Protein AF-A0A1G5JJ39-F1 (afdb_monomer_lite)

Foldseek 3Di:
DVVVVVVVVVVVVVVVVVVVVVVVVVVVVVLVVLLQLLLVCLVVVHLVVSCVVVVHDSVSSVVSVVVCDNVSSVVSNVVVVVVVVVVVPPDPPPPDPDDPPDPDDPPPDDDDDDDDDDDDDDDDDPDDDPPDPPVVLVVLLVVLLVCLQVVNDLVVVCVVVVHDSVVSVVSNVVCVVVVSSPHPPPPPPVPDPPPPDDDDDDDDDDDDDDDDDDDDDDDDDDDPPPDDDDDDDDDDDDPPDDPVVVVVVVVVPPDDPPDDDDDD

Radius of gyration: 36.26 Å; chains: 1; bounding box: 113×76×74 Å

Sequence (264 aa):
MWERHAVLARAYFGNDEDVRRAQGDLDERNADRMRTLAAFAVTLGSDGTVAELLGLHEREVRLARRTVGKDDARAIAKALLDHHAADAHKPPVEDVDGCPSYPEPEERHVSHEPPAAPPVPPHAPVTDEPVHVTASSTAVDAVLVGAWSTGTDLAVLASELGLDLPRLVARTRYLEAQGRLTHASPSLDRSGRHRRVDGTEAPAMPQPRQWYYPSQPRPPHQEAVWDQQSSSSTFGSAPMHDWDGILDQWQVSTAPTASWQGFA

Structure (mmCIF, N/CA/C/O backbone):
data_AF-A0A1G5JJ39-F1
#
_entry.id   AF-A0A1G5JJ39-F1
#
loop_
_atom_site.group_PDB
_atom_site.id
_atom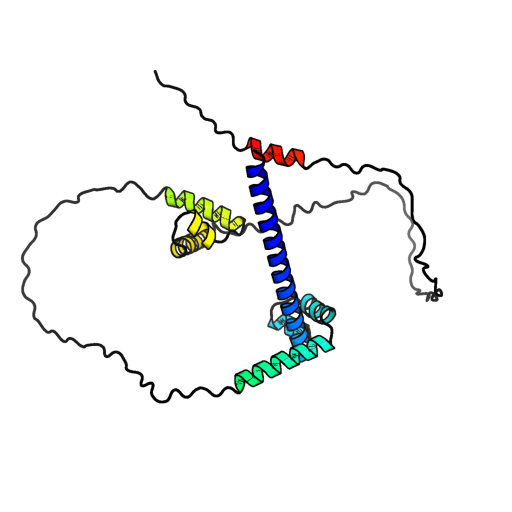_site.type_symbol
_atom_site.label_atom_id
_atom_site.label_alt_id
_atom_site.label_comp_id
_atom_site.label_asym_id
_atom_site.label_entity_id
_atom_site.label_seq_id
_atom_site.pdbx_PDB_ins_code
_atom_site.Cartn_x
_atom_site.Cartn_y
_atom_site.Cartn_z
_atom_site.occupancy
_atom_site.B_iso_or_equiv
_atom_site.auth_seq_id
_atom_site.auth_comp_id
_atom_site.auth_asym_id
_atom_site.auth_atom_id
_atom_site.pdbx_PDB_model_num
ATOM 1 N N . MET A 1 1 ? 18.063 -1.859 -41.408 1.00 74.00 1 MET A N 1
ATOM 2 C CA . MET A 1 1 ? 17.324 -0.775 -40.711 1.00 74.00 1 MET A CA 1
ATOM 3 C C . MET A 1 1 ? 16.126 -1.328 -39.937 1.00 74.00 1 MET A C 1
ATOM 5 O O . MET A 1 1 ? 16.094 -1.132 -38.732 1.00 74.00 1 MET A O 1
ATOM 9 N N . TRP A 1 2 ? 15.210 -2.069 -40.580 1.00 88.00 2 TRP A N 1
ATOM 10 C CA . TRP A 1 2 ? 14.028 -2.692 -39.949 1.00 88.00 2 TRP A CA 1
ATOM 11 C C . TRP A 1 2 ? 14.302 -3.454 -38.636 1.00 88.00 2 TRP A C 1
ATOM 13 O O . TRP A 1 2 ? 13.630 -3.214 -37.640 1.00 88.00 2 TRP A O 1
ATOM 23 N N . GLU A 1 3 ? 15.337 -4.298 -38.595 1.00 90.88 3 GLU A N 1
ATOM 24 C CA . GLU A 1 3 ? 15.682 -5.120 -37.420 1.00 90.88 3 GLU A CA 1
ATOM 25 C C . GLU A 1 3 ? 15.913 -4.302 -36.140 1.00 90.88 3 GLU A C 1
ATOM 27 O O . GLU A 1 3 ? 15.496 -4.721 -35.064 1.00 90.88 3 GLU A O 1
ATOM 32 N N . ARG A 1 4 ? 16.513 -3.105 -36.243 1.00 87.81 4 ARG A N 1
ATOM 33 C CA . ARG A 1 4 ? 16.726 -2.229 -35.078 1.00 87.81 4 ARG A CA 1
ATOM 34 C C . ARG A 1 4 ? 15.397 -1.721 -34.514 1.00 87.81 4 ARG A C 1
ATOM 36 O O . ARG A 1 4 ? 15.212 -1.738 -33.304 1.00 87.81 4 ARG A O 1
ATOM 43 N N . HIS A 1 5 ? 14.457 -1.340 -35.381 1.00 93.00 5 HIS A N 1
ATOM 44 C CA . HIS A 1 5 ? 13.113 -0.935 -34.960 1.00 93.00 5 HIS A CA 1
ATOM 45 C C . HIS A 1 5 ? 12.330 -2.107 -34.352 1.00 93.00 5 HIS A C 1
ATOM 47 O O . HIS A 1 5 ? 11.645 -1.916 -33.354 1.00 93.00 5 HIS A O 1
ATOM 53 N N . ALA A 1 6 ? 12.481 -3.325 -34.885 1.00 95.00 6 ALA A N 1
ATOM 54 C CA . ALA A 1 6 ? 11.854 -4.521 -34.318 1.00 95.00 6 ALA A CA 1
ATOM 55 C C . ALA A 1 6 ? 12.377 -4.852 -32.904 1.00 95.00 6 ALA A C 1
ATOM 57 O O . ALA A 1 6 ? 11.589 -5.210 -32.028 1.00 95.00 6 ALA A O 1
ATOM 58 N N . VAL A 1 7 ? 13.684 -4.690 -32.656 1.00 95.94 7 VAL A N 1
ATOM 59 C CA . VAL A 1 7 ? 14.276 -4.855 -31.314 1.00 95.94 7 VAL A CA 1
ATOM 60 C C . VAL A 1 7 ? 13.761 -3.788 -30.345 1.00 95.94 7 VAL A C 1
ATOM 62 O O . VAL A 1 7 ? 13.340 -4.137 -29.244 1.00 95.94 7 VAL A O 1
ATOM 65 N N . LEU A 1 8 ? 13.729 -2.514 -30.755 1.00 95.81 8 LEU A N 1
ATOM 66 C CA . LEU A 1 8 ? 13.207 -1.421 -29.924 1.00 95.81 8 LEU A CA 1
ATOM 67 C C . LEU A 1 8 ? 11.719 -1.601 -29.596 1.00 95.81 8 LEU A C 1
ATOM 69 O O . LEU A 1 8 ? 11.337 -1.473 -28.437 1.00 95.81 8 LEU A O 1
ATOM 73 N N . ALA A 1 9 ? 10.894 -1.969 -30.580 1.00 95.88 9 ALA A N 1
ATOM 74 C CA . ALA A 1 9 ? 9.478 -2.253 -30.362 1.00 95.88 9 ALA A CA 1
ATOM 75 C C . ALA A 1 9 ? 9.283 -3.411 -29.370 1.00 95.88 9 ALA A C 1
ATOM 77 O O . ALA A 1 9 ? 8.489 -3.300 -28.441 1.00 95.88 9 ALA A O 1
ATOM 78 N N . ARG A 1 10 ? 10.052 -4.502 -29.507 1.00 94.75 10 ARG A N 1
ATOM 79 C CA . ARG A 1 10 ? 9.993 -5.634 -28.570 1.00 94.75 10 ARG A CA 1
ATOM 80 C C . ARG A 1 10 ? 10.424 -5.248 -27.151 1.00 94.75 10 ARG A C 1
ATOM 82 O O . ARG A 1 10 ? 9.798 -5.710 -26.202 1.00 94.75 10 ARG A O 1
ATOM 89 N N . ALA A 1 11 ? 11.464 -4.427 -27.007 1.00 96.69 11 ALA A N 1
ATOM 90 C CA . ALA A 1 11 ? 11.908 -3.929 -25.706 1.00 96.69 11 ALA A CA 1
ATOM 91 C C . ALA A 1 11 ? 10.845 -3.029 -25.053 1.00 96.69 11 ALA A C 1
ATOM 93 O O . ALA A 1 11 ? 10.535 -3.206 -23.879 1.00 96.69 11 ALA A O 1
ATOM 94 N N . TYR A 1 12 ? 10.232 -2.131 -25.833 1.00 97.38 12 TYR A N 1
ATOM 95 C CA . TYR A 1 12 ? 9.139 -1.273 -25.377 1.00 97.38 12 TYR A CA 1
ATOM 96 C C . TYR A 1 12 ? 7.923 -2.082 -24.903 1.00 97.38 12 TYR A C 1
ATOM 98 O O . TYR A 1 12 ? 7.458 -1.873 -23.787 1.00 97.38 12 TYR A O 1
ATOM 106 N N . PHE A 1 13 ? 7.451 -3.050 -25.699 1.00 97.69 13 PHE A N 1
ATOM 107 C CA . PHE A 1 13 ? 6.332 -3.908 -25.294 1.00 97.69 13 PHE A CA 1
ATOM 108 C C . PHE A 1 13 ? 6.659 -4.747 -24.052 1.00 97.69 13 PHE A C 1
ATOM 110 O O . PHE A 1 13 ? 5.800 -4.889 -23.193 1.00 97.69 13 PHE A O 1
ATOM 117 N N . GLY A 1 14 ? 7.889 -5.258 -23.916 1.00 97.69 14 GLY A N 1
ATOM 118 C CA . GLY A 1 14 ? 8.316 -5.946 -22.692 1.00 97.69 14 GLY A CA 1
ATOM 119 C C . GLY A 1 14 ? 8.190 -5.053 -21.454 1.00 97.69 14 GLY A C 1
ATOM 120 O O . GLY A 1 14 ? 7.553 -5.440 -20.480 1.00 97.69 14 GLY A O 1
ATOM 121 N N . ASN A 1 15 ? 8.709 -3.825 -21.535 1.00 97.19 15 ASN A N 1
ATOM 122 C CA . ASN A 1 15 ? 8.627 -2.855 -20.446 1.00 97.19 15 ASN A CA 1
ATOM 123 C C . ASN A 1 15 ? 7.177 -2.446 -20.111 1.00 97.19 15 ASN A C 1
ATOM 125 O O . ASN A 1 15 ? 6.856 -2.265 -18.941 1.00 97.19 15 ASN A O 1
ATOM 129 N N . ASP A 1 16 ? 6.293 -2.304 -21.105 1.00 97.94 16 ASP A N 1
ATOM 130 C CA . ASP A 1 16 ? 4.874 -1.990 -20.865 1.00 97.94 16 ASP A CA 1
ATOM 131 C C . ASP A 1 16 ? 4.134 -3.137 -20.148 1.00 97.94 16 ASP A C 1
ATOM 133 O O . ASP A 1 16 ? 3.378 -2.892 -19.207 1.00 97.94 16 ASP A O 1
ATOM 137 N N . GLU A 1 17 ? 4.404 -4.396 -20.518 1.00 97.81 17 GLU A N 1
ATOM 138 C CA . GLU A 1 17 ? 3.876 -5.564 -19.796 1.00 97.81 17 GLU A CA 1
ATOM 139 C C . GLU A 1 17 ? 4.385 -5.629 -18.345 1.00 97.81 17 GLU A C 1
ATOM 141 O O . GLU A 1 17 ? 3.613 -5.950 -17.437 1.00 97.81 17 GLU A O 1
ATOM 146 N N . ASP A 1 18 ? 5.654 -5.286 -18.102 1.00 97.56 18 ASP A N 1
ATOM 147 C CA . ASP A 1 18 ? 6.231 -5.258 -16.753 1.00 97.56 18 ASP A CA 1
ATOM 148 C C . ASP A 1 18 ? 5.632 -4.134 -15.889 1.00 97.56 18 ASP A C 1
ATOM 150 O O . ASP A 1 18 ? 5.274 -4.377 -14.733 1.00 97.56 18 ASP A O 1
ATOM 154 N N . VAL A 1 19 ? 5.416 -2.936 -16.451 1.00 98.31 19 VAL A N 1
ATOM 155 C CA . VAL A 1 19 ? 4.680 -1.845 -15.779 1.00 98.31 19 VAL A CA 1
ATOM 156 C C . VAL A 1 19 ? 3.246 -2.273 -15.457 1.00 98.31 19 VAL A C 1
ATOM 158 O O . VAL A 1 19 ? 2.767 -2.047 -14.343 1.00 98.31 19 VAL A O 1
ATOM 161 N N . ARG A 1 20 ? 2.560 -2.942 -16.392 1.00 98.38 20 ARG A N 1
ATOM 162 C CA . ARG A 1 20 ? 1.182 -3.410 -16.188 1.00 98.38 20 ARG A CA 1
ATOM 163 C C . ARG A 1 20 ? 1.091 -4.498 -15.115 1.00 98.38 20 ARG A C 1
ATOM 165 O O . ARG A 1 20 ? 0.157 -4.476 -14.313 1.00 98.38 20 ARG A O 1
ATOM 172 N N . ARG A 1 21 ? 2.072 -5.407 -15.052 1.00 98.06 21 ARG A N 1
ATOM 173 C CA . ARG A 1 21 ? 2.212 -6.383 -13.957 1.00 98.06 21 ARG A CA 1
ATOM 174 C C . ARG A 1 21 ? 2.447 -5.679 -12.621 1.00 98.06 21 ARG A C 1
ATOM 176 O O . ARG A 1 21 ? 1.736 -5.971 -11.666 1.00 98.06 21 ARG A O 1
ATOM 183 N N . ALA A 1 22 ? 3.393 -4.741 -12.555 1.00 97.94 22 ALA A N 1
ATOM 184 C CA . ALA A 1 22 ? 3.707 -4.014 -11.325 1.00 97.94 22 ALA A CA 1
ATOM 185 C C . ALA A 1 22 ? 2.502 -3.217 -10.788 1.00 97.94 22 ALA A C 1
ATOM 187 O O . ALA A 1 22 ? 2.281 -3.182 -9.577 1.00 97.94 22 ALA A O 1
ATOM 188 N N . GLN A 1 23 ? 1.692 -2.634 -11.680 1.00 97.62 23 GLN A N 1
ATOM 189 C CA . GLN A 1 23 ? 0.439 -1.975 -11.313 1.00 97.62 23 GLN A CA 1
ATOM 190 C C . GLN A 1 23 ? -0.580 -2.971 -10.734 1.00 97.62 23 GLN A C 1
ATOM 192 O O . GLN A 1 23 ? -1.132 -2.714 -9.668 1.00 97.62 23 GLN A O 1
ATOM 197 N N . GLY A 1 24 ? -0.771 -4.135 -11.368 1.00 98.19 24 GLY A N 1
ATOM 198 C CA . GLY A 1 24 ? -1.646 -5.190 -10.841 1.00 98.19 24 GLY A CA 1
ATOM 199 C C . GLY A 1 24 ? -1.214 -5.699 -9.458 1.00 98.19 24 GL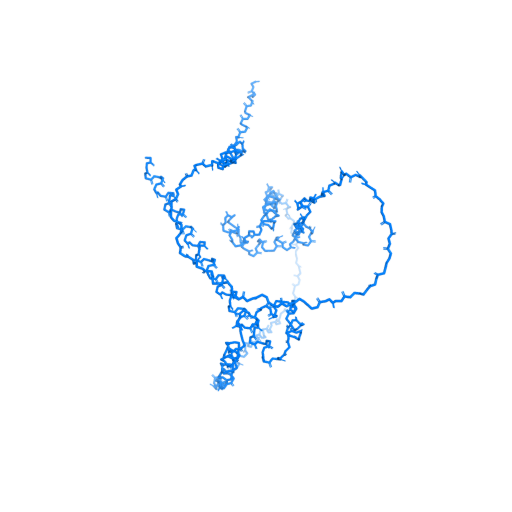Y A C 1
ATOM 200 O O . GLY A 1 24 ? -2.043 -5.835 -8.559 1.00 98.19 24 GLY A O 1
ATOM 201 N N . ASP A 1 25 ? 0.090 -5.896 -9.252 1.00 98.38 25 ASP A N 1
ATOM 202 C CA . ASP A 1 25 ? 0.668 -6.283 -7.959 1.00 98.38 25 ASP A CA 1
ATOM 203 C C . ASP A 1 25 ? 0.486 -5.200 -6.873 1.00 98.38 25 ASP A C 1
ATOM 205 O O . ASP A 1 25 ? 0.390 -5.515 -5.682 1.00 98.38 25 ASP A O 1
ATOM 209 N N . LEU A 1 26 ? 0.482 -3.916 -7.249 1.00 98.06 26 LEU A N 1
ATOM 210 C CA . LEU A 1 26 ? 0.200 -2.803 -6.337 1.00 98.06 26 LEU A CA 1
ATOM 211 C C . LEU A 1 26 ? -1.289 -2.750 -5.972 1.00 98.06 26 LEU A C 1
ATOM 213 O O . LEU A 1 26 ? -1.624 -2.579 -4.797 1.00 98.06 26 LEU A O 1
ATOM 217 N N . ASP A 1 27 ? -2.166 -2.929 -6.958 1.00 98.25 27 ASP A N 1
ATOM 218 C CA . ASP A 1 27 ? -3.616 -2.907 -6.772 1.00 98.25 27 ASP A CA 1
ATOM 219 C C . ASP A 1 27 ? -4.090 -4.071 -5.884 1.00 98.25 27 ASP A C 1
ATOM 221 O O . ASP A 1 27 ? -4.889 -3.846 -4.971 1.00 98.25 27 ASP A O 1
ATOM 225 N N . GLU A 1 28 ? -3.536 -5.279 -6.048 1.00 98.12 28 GLU A N 1
ATOM 226 C CA . GLU A 1 28 ? -3.857 -6.419 -5.174 1.00 98.12 28 GLU A CA 1
ATOM 227 C C . GLU A 1 28 ? -3.349 -6.199 -3.738 1.00 98.12 28 GLU A C 1
ATOM 229 O O . GLU A 1 28 ? -4.106 -6.373 -2.782 1.00 98.12 28 GLU A O 1
ATOM 234 N N . ARG A 1 29 ? -2.114 -5.701 -3.553 1.00 98.31 29 ARG A N 1
ATOM 235 C CA . ARG A 1 29 ? -1.601 -5.338 -2.213 1.00 98.31 29 ARG A CA 1
ATOM 236 C C . ARG A 1 29 ? -2.443 -4.253 -1.540 1.00 98.31 29 ARG A C 1
ATOM 238 O O . ARG A 1 29 ? -2.628 -4.273 -0.320 1.00 98.31 29 ARG A O 1
ATOM 245 N N . ASN A 1 30 ? -2.961 -3.298 -2.310 1.00 97.06 30 ASN A N 1
ATOM 246 C CA . ASN A 1 30 ? -3.863 -2.275 -1.793 1.00 97.06 30 ASN A CA 1
ATOM 247 C C . ASN A 1 30 ? -5.237 -2.868 -1.423 1.00 97.06 30 ASN A C 1
ATOM 249 O O . ASN A 1 30 ? -5.784 -2.530 -0.369 1.00 97.06 30 ASN A O 1
ATOM 253 N N . ALA A 1 31 ? -5.760 -3.806 -2.219 1.00 97.75 31 ALA A N 1
ATOM 254 C CA . ALA A 1 31 ? -6.968 -4.556 -1.887 1.00 97.75 31 ALA A CA 1
ATOM 255 C C . ALA A 1 31 ? -6.795 -5.371 -0.591 1.00 97.75 31 ALA A C 1
ATOM 257 O O . ALA A 1 31 ? -7.653 -5.287 0.289 1.00 97.75 31 ALA A O 1
ATOM 258 N N . ASP A 1 32 ? -5.668 -6.063 -0.406 1.00 98.00 32 ASP A N 1
ATOM 259 C CA . ASP A 1 32 ? -5.331 -6.780 0.835 1.00 98.00 32 ASP A CA 1
ATOM 260 C C . ASP A 1 32 ? -5.219 -5.857 2.051 1.00 98.00 32 ASP A C 1
ATOM 262 O O . ASP A 1 32 ? -5.760 -6.159 3.124 1.00 98.00 32 ASP A O 1
ATOM 266 N N . ARG A 1 33 ? -4.595 -4.683 1.894 1.00 97.12 33 ARG A N 1
ATOM 267 C CA . ARG A 1 33 ? -4.572 -3.657 2.946 1.00 97.12 33 ARG A CA 1
ATOM 268 C C . ARG A 1 33 ? -5.992 -3.220 3.317 1.00 97.12 33 ARG A C 1
ATOM 270 O O . ARG A 1 33 ? -6.309 -3.129 4.503 1.00 97.12 33 ARG A O 1
ATOM 277 N N . MET A 1 34 ? -6.859 -2.977 2.335 1.00 97.38 34 MET A N 1
ATOM 278 C CA . MET A 1 34 ? -8.253 -2.579 2.571 1.00 97.38 34 MET A CA 1
ATOM 279 C C . MET A 1 34 ? -9.069 -3.695 3.241 1.00 97.38 34 MET A C 1
ATOM 281 O O . MET A 1 34 ? -9.771 -3.425 4.216 1.00 97.38 34 MET A O 1
ATOM 285 N N . ARG A 1 35 ? -8.929 -4.948 2.789 1.00 98.25 35 ARG A N 1
ATOM 286 C CA . ARG A 1 35 ? -9.506 -6.152 3.417 1.00 98.25 35 ARG A CA 1
ATOM 287 C C . ARG A 1 35 ? -9.112 -6.261 4.893 1.00 98.25 35 ARG A C 1
ATOM 289 O O . ARG A 1 35 ? -9.974 -6.428 5.755 1.00 98.25 35 ARG A O 1
ATOM 296 N N . THR A 1 36 ? -7.828 -6.076 5.184 1.00 97.44 36 THR A N 1
ATOM 297 C CA . THR A 1 36 ? -7.265 -6.137 6.540 1.00 97.44 36 THR A CA 1
ATOM 298 C C . THR A 1 36 ? -7.771 -4.991 7.428 1.00 97.44 36 THR A C 1
ATOM 300 O O . THR A 1 36 ? -8.213 -5.227 8.552 1.00 97.44 36 THR A O 1
ATOM 303 N N . LEU A 1 37 ? -7.799 -3.751 6.923 1.00 97.88 37 LEU A N 1
ATOM 304 C CA . LEU A 1 37 ? -8.361 -2.599 7.647 1.00 97.88 37 LEU A CA 1
ATOM 305 C C . LEU A 1 37 ? -9.856 -2.773 7.951 1.00 97.88 37 LEU A C 1
ATOM 307 O O . LEU A 1 37 ? -10.305 -2.458 9.055 1.00 97.88 37 LEU A O 1
ATOM 311 N N . ALA A 1 38 ? -10.627 -3.301 6.996 1.00 98.25 38 ALA A N 1
ATOM 312 C CA . ALA A 1 38 ? -12.041 -3.604 7.187 1.00 98.25 38 ALA A CA 1
ATOM 313 C C . ALA A 1 38 ? -12.252 -4.684 8.260 1.00 98.25 38 ALA A C 1
ATOM 315 O O . ALA A 1 38 ? -13.139 -4.534 9.104 1.00 98.25 38 ALA A O 1
ATOM 316 N N . ALA A 1 39 ? -11.419 -5.731 8.266 1.00 98.25 39 ALA A N 1
ATOM 317 C CA . ALA A 1 39 ? -11.422 -6.768 9.293 1.00 98.25 39 ALA A CA 1
ATOM 318 C C . ALA A 1 39 ? -11.180 -6.176 10.695 1.00 98.25 39 ALA A C 1
ATOM 320 O O . ALA A 1 39 ? -12.017 -6.369 11.579 1.00 98.25 39 ALA A O 1
ATOM 321 N N . PHE A 1 40 ? -10.128 -5.363 10.879 1.00 97.62 40 PHE A N 1
ATOM 322 C CA . PHE A 1 40 ? -9.850 -4.676 12.151 1.00 97.62 40 PHE A CA 1
ATOM 323 C C . PHE A 1 40 ? -10.999 -3.759 12.609 1.00 97.62 40 PHE A C 1
ATOM 325 O O . PHE A 1 40 ? -11.386 -3.776 13.781 1.00 97.62 40 PHE A O 1
ATOM 332 N N . ALA A 1 41 ? -11.592 -2.987 11.693 1.00 97.50 41 ALA A N 1
ATOM 333 C CA . ALA A 1 41 ? -12.729 -2.112 11.996 1.00 97.50 41 ALA A CA 1
ATOM 334 C C . ALA A 1 41 ? -13.986 -2.888 12.423 1.00 97.50 41 ALA A C 1
ATOM 336 O O . ALA A 1 41 ? -14.812 -2.380 13.185 1.00 97.50 41 ALA A O 1
ATOM 337 N N . VAL A 1 42 ? -14.146 -4.124 11.944 1.00 97.31 42 VAL A N 1
ATOM 338 C CA . VAL A 1 42 ? -15.267 -5.000 12.303 1.00 97.31 42 VAL A CA 1
ATOM 339 C C . VAL A 1 42 ? -15.014 -5.770 13.602 1.00 97.31 42 VAL A C 1
ATOM 341 O O . VAL A 1 42 ? -15.969 -5.952 14.358 1.00 97.31 42 VAL A O 1
ATOM 344 N N . THR A 1 43 ? -13.776 -6.171 13.909 1.00 96.56 43 THR A N 1
ATOM 345 C CA . THR A 1 43 ? -13.442 -6.807 15.200 1.00 96.56 43 THR A CA 1
ATOM 346 C C . THR A 1 43 ? -13.510 -5.825 16.364 1.00 96.56 43 THR A C 1
ATOM 348 O O . THR A 1 43 ? -14.000 -6.183 17.430 1.00 96.56 43 THR A O 1
ATOM 351 N N . LEU A 1 44 ? -13.051 -4.585 16.162 1.00 96.12 44 LEU A N 1
ATOM 352 C CA . LEU A 1 44 ? -13.067 -3.534 17.188 1.00 96.12 44 LEU A CA 1
ATOM 353 C C . LEU A 1 44 ? -14.389 -2.748 17.225 1.00 96.12 44 LEU A C 1
ATOM 355 O O . LEU A 1 44 ? -14.662 -2.044 18.193 1.00 96.12 44 LEU A O 1
ATOM 359 N N . GLY A 1 45 ? -15.216 -2.855 16.182 1.00 96.00 45 GLY A N 1
ATOM 360 C CA . GLY A 1 45 ? -16.547 -2.244 16.114 1.00 96.00 45 GLY A CA 1
ATOM 361 C C . GLY A 1 45 ? -16.573 -0.720 15.926 1.00 96.00 45 GLY A C 1
ATOM 362 O O . GLY A 1 45 ? -17.658 -0.141 15.908 1.00 96.00 45 GLY A O 1
ATOM 363 N N . SER A 1 46 ? -15.418 -0.066 15.764 1.00 96.69 46 SER A N 1
ATOM 364 C CA . SER A 1 46 ? -15.288 1.386 15.601 1.00 96.69 46 SER A CA 1
ATOM 365 C C . SER A 1 46 ? -14.228 1.733 14.555 1.00 96.69 46 SER A C 1
ATOM 367 O O . SER A 1 46 ? -13.123 1.196 14.580 1.00 96.69 46 SER A O 1
ATOM 369 N N . ASP A 1 47 ? -14.558 2.653 13.642 1.00 97.44 47 ASP A N 1
ATOM 370 C CA . ASP A 1 47 ? -13.601 3.163 12.648 1.00 97.44 47 ASP A CA 1
ATOM 371 C C . ASP A 1 47 ? -12.586 4.113 13.299 1.00 97.44 47 ASP A C 1
ATOM 373 O O . ASP A 1 47 ? -11.421 4.142 12.909 1.00 97.44 47 ASP A O 1
ATOM 377 N N . GLY A 1 48 ? -13.031 4.886 14.298 1.00 97.44 48 GLY A N 1
ATOM 378 C CA . GLY A 1 48 ? -12.232 5.922 14.953 1.00 97.44 48 GLY A CA 1
ATOM 379 C C . GLY A 1 48 ? -11.078 5.357 15.774 1.00 97.44 48 GLY A C 1
ATOM 380 O O . GLY A 1 48 ? -9.975 5.885 15.702 1.00 97.44 48 GLY A O 1
ATOM 381 N N . THR A 1 49 ? -11.291 4.246 16.486 1.00 97.81 49 THR A N 1
ATOM 382 C CA . THR A 1 49 ? -10.226 3.614 17.284 1.00 97.81 49 THR A CA 1
ATOM 383 C C . THR A 1 49 ? -9.166 2.953 16.405 1.00 97.81 49 THR A C 1
ATOM 385 O O . THR A 1 49 ? -7.987 3.015 16.730 1.00 97.81 49 THR A O 1
ATOM 388 N N . VAL A 1 50 ? -9.554 2.365 15.267 1.00 97.38 50 VAL A N 1
ATOM 389 C CA . VAL A 1 50 ? -8.607 1.830 14.269 1.00 97.38 50 VAL A CA 1
ATOM 390 C C . VAL A 1 50 ? -7.823 2.954 13.595 1.00 97.38 50 VAL A C 1
ATOM 392 O O . VAL A 1 50 ? -6.619 2.823 13.388 1.00 97.38 50 VAL A O 1
ATOM 395 N N . ALA A 1 51 ? -8.491 4.062 13.273 1.00 97.75 51 ALA A N 1
ATOM 396 C CA . ALA A 1 51 ? -7.858 5.249 12.716 1.00 97.75 51 ALA A CA 1
ATOM 397 C C . ALA A 1 51 ? -6.812 5.839 13.679 1.00 97.75 51 ALA A C 1
ATOM 399 O O . ALA A 1 51 ? -5.674 6.062 13.275 1.00 97.75 51 ALA A O 1
ATOM 400 N N . GLU A 1 52 ? -7.164 6.001 14.957 1.00 97.88 52 GLU A N 1
ATOM 401 C CA . GLU A 1 52 ? -6.259 6.471 16.012 1.00 97.88 52 GLU A CA 1
ATOM 402 C C . GLU A 1 52 ? -5.076 5.512 16.236 1.00 97.88 52 GLU A C 1
ATOM 404 O O . GLU A 1 52 ? -3.928 5.950 16.219 1.00 97.88 52 GLU A O 1
ATOM 409 N N . LEU A 1 53 ? -5.334 4.201 16.353 1.00 97.62 53 LEU A N 1
ATOM 410 C CA . LEU A 1 53 ? -4.306 3.171 16.563 1.00 97.62 53 LEU A CA 1
ATOM 411 C C . LEU A 1 53 ? -3.259 3.129 15.437 1.00 97.62 53 LEU A C 1
ATOM 413 O O . LEU A 1 53 ? -2.083 2.881 15.696 1.00 97.62 53 LEU A O 1
ATOM 417 N N . LEU A 1 54 ? -3.689 3.332 14.189 1.00 96.56 54 LEU A N 1
ATOM 418 C CA . LEU A 1 54 ? -2.841 3.211 12.998 1.00 96.56 54 LEU A CA 1
ATOM 419 C C . LEU A 1 54 ? -2.345 4.562 12.454 1.00 96.56 54 LEU A C 1
ATOM 421 O O . LEU A 1 54 ? -1.651 4.583 11.438 1.00 96.56 54 LEU A O 1
ATOM 425 N N . GLY A 1 55 ? -2.713 5.686 13.081 1.00 97.31 55 GLY A N 1
ATOM 426 C CA . GLY A 1 55 ? -2.408 7.031 12.577 1.00 97.31 55 GLY A CA 1
ATOM 427 C C . GLY A 1 55 ? -3.056 7.355 11.221 1.00 97.31 55 GLY A C 1
ATOM 428 O O . GLY A 1 55 ? -2.538 8.182 10.472 1.00 97.31 55 GLY A O 1
ATOM 429 N N . LEU A 1 56 ? -4.164 6.689 10.883 1.00 97.00 56 LEU A N 1
ATOM 430 C CA . LEU A 1 56 ? -4.894 6.853 9.621 1.00 97.00 56 LEU A CA 1
ATOM 431 C C . LEU A 1 56 ? -6.089 7.795 9.792 1.00 97.00 56 LEU A C 1
ATOM 433 O O . LEU A 1 56 ? -6.576 8.030 10.896 1.00 97.00 56 LEU A O 1
ATOM 437 N N . HIS A 1 57 ? -6.636 8.305 8.689 1.00 97.44 57 HIS A N 1
ATOM 438 C CA . HIS A 1 57 ? -7.887 9.057 8.752 1.00 97.44 57 HIS A CA 1
ATOM 439 C C . HIS A 1 57 ? -9.086 8.098 8.843 1.00 97.44 57 HIS A C 1
ATOM 441 O O . HIS A 1 57 ? -9.231 7.194 8.024 1.00 97.44 57 HIS A O 1
ATOM 447 N N . GLU A 1 58 ? -10.031 8.355 9.758 1.00 97.62 58 GLU A N 1
ATOM 448 C CA . GLU A 1 58 ? -11.292 7.590 9.882 1.00 97.62 58 GLU A CA 1
ATOM 449 C C . GLU A 1 58 ? -12.033 7.376 8.542 1.00 97.62 58 GLU A C 1
ATOM 451 O O . GLU A 1 58 ? -12.654 6.338 8.316 1.00 97.62 58 GLU A O 1
ATOM 456 N N . ARG A 1 59 ? -11.930 8.334 7.608 1.00 97.81 59 ARG A N 1
ATOM 457 C CA . ARG A 1 59 ? -12.514 8.236 6.265 1.00 97.81 59 ARG A CA 1
ATOM 458 C C . ARG A 1 59 ? -11.956 7.058 5.458 1.00 97.81 59 ARG A C 1
ATOM 460 O O . ARG A 1 59 ? -12.716 6.462 4.700 1.00 97.81 59 ARG A O 1
ATOM 467 N N . GLU A 1 60 ? -10.677 6.722 5.615 1.00 97.38 60 GLU A N 1
ATOM 468 C CA . GLU A 1 60 ? -10.028 5.591 4.938 1.00 97.38 60 GLU A CA 1
ATOM 469 C C . GLU A 1 60 ? -10.524 4.260 5.499 1.00 97.38 60 GLU A C 1
ATOM 471 O O . GLU A 1 60 ? -10.953 3.396 4.739 1.00 97.38 60 GLU A O 1
ATOM 476 N N . VAL A 1 61 ? -10.564 4.127 6.829 1.00 98.00 61 VAL A N 1
ATOM 477 C CA . VAL A 1 61 ? -11.081 2.931 7.518 1.00 98.00 61 VAL A CA 1
ATOM 478 C C . VAL A 1 61 ? -12.552 2.692 7.156 1.00 98.00 61 VAL A C 1
ATOM 480 O O . VAL A 1 61 ? -12.949 1.584 6.781 1.00 98.00 61 VAL A O 1
ATOM 483 N N . ARG A 1 62 ? -13.361 3.759 7.166 1.00 97.62 62 ARG A N 1
ATOM 484 C CA . ARG A 1 62 ? -14.772 3.715 6.763 1.00 97.62 62 ARG A CA 1
ATOM 485 C C . ARG A 1 62 ? -14.946 3.364 5.281 1.00 97.62 62 ARG A C 1
ATOM 487 O O . ARG A 1 62 ? -15.900 2.664 4.938 1.00 97.62 62 ARG A O 1
ATOM 494 N N . LEU A 1 63 ? -14.052 3.835 4.405 1.00 97.94 63 LEU A N 1
ATOM 495 C CA . LEU A 1 63 ? -14.050 3.481 2.982 1.00 97.94 63 LEU A CA 1
ATOM 496 C C . LEU A 1 63 ? -13.707 2.001 2.791 1.00 97.94 63 LEU A C 1
ATOM 498 O O . LEU A 1 63 ? -14.478 1.311 2.133 1.00 97.94 63 LEU A O 1
ATOM 502 N N . ALA A 1 64 ? -12.643 1.511 3.431 1.00 97.75 64 ALA A N 1
ATOM 503 C CA . ALA A 1 64 ? -12.231 0.109 3.398 1.00 97.75 64 ALA A CA 1
ATOM 504 C C . ALA A 1 64 ? -13.366 -0.830 3.841 1.00 97.75 64 ALA A C 1
ATOM 506 O O . ALA A 1 64 ? -13.716 -1.769 3.128 1.00 97.75 64 ALA A O 1
ATOM 507 N N . ARG A 1 65 ? -14.038 -0.534 4.963 1.00 97.06 65 ARG A N 1
ATOM 508 C CA . ARG A 1 65 ? -15.197 -1.328 5.408 1.00 97.06 65 ARG A CA 1
ATOM 509 C C . ARG A 1 65 ? -16.385 -1.257 4.438 1.00 97.06 65 ARG A C 1
ATOM 511 O O . ARG A 1 65 ? -17.146 -2.217 4.335 1.00 97.06 65 ARG A O 1
ATOM 518 N N . ARG A 1 66 ? -16.571 -0.138 3.726 1.00 97.50 66 ARG A N 1
ATOM 519 C CA . ARG A 1 66 ? -17.660 0.025 2.746 1.00 97.50 66 ARG A CA 1
ATOM 520 C C . ARG A 1 66 ? -17.390 -0.704 1.429 1.00 97.50 66 ARG A C 1
ATOM 522 O O . ARG A 1 66 ? -18.347 -1.174 0.823 1.00 97.50 66 ARG A O 1
ATOM 529 N N . THR A 1 67 ? -16.137 -0.770 0.987 1.00 97.56 67 THR A N 1
ATOM 530 C CA . THR A 1 67 ? -15.738 -1.440 -0.261 1.00 97.56 67 THR A CA 1
ATOM 531 C C . THR A 1 67 ? -15.610 -2.949 -0.094 1.00 97.56 67 THR A C 1
ATOM 533 O O . THR A 1 67 ? -16.039 -3.677 -0.978 1.00 97.56 67 THR A O 1
ATOM 536 N N . VAL A 1 68 ? -15.066 -3.414 1.035 1.00 97.69 68 VAL A N 1
ATOM 537 C CA . VAL A 1 68 ? -14.948 -4.849 1.359 1.00 97.69 68 VAL A CA 1
ATOM 538 C C . VAL A 1 68 ? -16.298 -5.435 1.781 1.00 97.69 68 VAL A C 1
ATOM 540 O O . VAL A 1 68 ? -16.576 -6.595 1.526 1.00 97.69 68 VAL A O 1
ATOM 543 N N . GLY A 1 69 ? -17.163 -4.640 2.414 1.00 97.19 69 GLY A N 1
ATOM 544 C CA . GLY A 1 69 ? -18.429 -5.131 2.950 1.00 97.19 69 GLY A CA 1
ATOM 545 C C . GLY A 1 69 ? -18.273 -5.830 4.304 1.00 97.19 69 GLY A C 1
ATOM 546 O O . GLY A 1 69 ? -17.177 -6.115 4.784 1.00 97.19 69 GLY A O 1
ATOM 547 N N . LYS A 1 70 ? -19.404 -6.047 4.983 1.00 96.69 70 LYS A N 1
ATOM 548 C CA . LYS A 1 70 ? -19.418 -6.492 6.384 1.00 96.69 70 LYS A CA 1
ATOM 549 C C . LYS A 1 70 ? -19.092 -7.975 6.547 1.00 96.69 70 LYS A C 1
ATOM 551 O O . LYS A 1 70 ? -18.404 -8.327 7.500 1.00 96.69 70 LYS A O 1
ATOM 556 N N . ASP A 1 71 ? -19.615 -8.826 5.672 1.00 97.50 71 ASP A N 1
ATOM 557 C CA . ASP A 1 71 ? -19.520 -10.277 5.842 1.00 97.50 71 ASP A CA 1
ATOM 558 C C . ASP A 1 71 ? -18.155 -10.807 5.381 1.00 97.50 71 ASP A C 1
ATOM 560 O O . ASP A 1 71 ? -17.529 -11.569 6.117 1.00 97.50 71 ASP A O 1
ATOM 564 N N . ASP A 1 72 ? -17.606 -10.278 4.284 1.00 97.50 72 ASP A N 1
ATOM 565 C CA . ASP A 1 72 ? -16.235 -10.575 3.849 1.00 97.50 72 ASP A CA 1
ATOM 566 C C . ASP A 1 72 ? -15.205 -10.087 4.880 1.00 97.50 72 ASP A C 1
ATOM 568 O O . ASP A 1 72 ? -14.312 -10.836 5.276 1.00 97.50 72 ASP A O 1
ATOM 572 N N . ALA A 1 73 ? -15.378 -8.879 5.433 1.00 97.50 73 ALA A N 1
ATOM 573 C CA . ALA A 1 73 ? -14.534 -8.390 6.526 1.00 97.50 73 ALA A CA 1
ATOM 574 C C . ALA A 1 73 ? -14.596 -9.290 7.779 1.00 97.50 73 ALA A C 1
ATOM 576 O O . ALA A 1 73 ? -13.589 -9.444 8.470 1.00 97.50 73 ALA A O 1
ATOM 577 N N . ARG A 1 74 ? -15.745 -9.925 8.069 1.00 97.69 74 ARG A N 1
ATOM 578 C CA . ARG A 1 74 ? -15.871 -10.925 9.150 1.00 97.69 74 ARG A CA 1
ATOM 579 C C . ARG A 1 74 ? -15.166 -12.232 8.819 1.00 97.69 74 ARG A C 1
ATOM 581 O O . ARG A 1 74 ? -14.526 -12.794 9.705 1.00 97.69 74 ARG A O 1
ATOM 588 N N . ALA A 1 75 ? -15.279 -12.712 7.583 1.00 97.94 75 ALA A N 1
ATOM 589 C CA . ALA A 1 75 ? -14.597 -13.921 7.136 1.00 97.94 75 ALA A CA 1
ATOM 590 C C . ALA A 1 75 ? -13.071 -13.755 7.222 1.00 97.94 75 ALA A C 1
ATOM 592 O O . ALA A 1 75 ? -12.388 -14.614 7.776 1.00 97.94 75 ALA A O 1
ATOM 593 N N . ILE A 1 76 ? -12.554 -12.607 6.775 1.00 97.44 76 ILE A N 1
ATOM 594 C CA . ILE A 1 76 ? -11.124 -12.272 6.812 1.00 97.44 76 ILE A CA 1
ATOM 595 C C . ILE A 1 76 ? -10.646 -12.068 8.255 1.00 97.44 76 ILE A C 1
ATOM 597 O O . ILE A 1 76 ? -9.631 -12.642 8.643 1.00 97.44 76 ILE A O 1
ATOM 601 N N . ALA A 1 77 ? -11.407 -11.351 9.091 1.00 97.44 77 ALA A N 1
ATOM 602 C CA . ALA A 1 77 ? -11.120 -11.242 10.524 1.00 97.44 77 ALA A CA 1
ATOM 603 C C . ALA A 1 77 ? -11.028 -12.614 11.210 1.00 97.44 77 ALA A C 1
ATOM 605 O O . ALA A 1 77 ? -10.104 -12.856 11.985 1.00 97.44 77 ALA A O 1
ATOM 606 N N . LYS A 1 78 ? -11.964 -13.524 10.908 1.00 97.81 78 LYS A N 1
ATOM 607 C CA . LYS A 1 78 ? -11.936 -14.889 11.435 1.00 97.81 78 LYS A CA 1
ATOM 608 C C . LYS A 1 78 ? -10.703 -15.655 10.947 1.00 97.81 78 LYS A C 1
ATOM 610 O O . LYS A 1 78 ? -10.026 -16.250 11.775 1.00 97.81 78 LYS A O 1
ATOM 615 N N . ALA A 1 79 ? -10.385 -15.603 9.654 1.00 96.88 79 ALA A N 1
ATOM 616 C CA . ALA A 1 79 ? -9.221 -16.290 9.096 1.00 96.88 79 ALA A CA 1
ATOM 617 C C . ALA A 1 79 ? -7.896 -15.809 9.720 1.00 96.88 79 ALA A C 1
ATOM 619 O O . ALA A 1 79 ? -7.047 -16.632 10.055 1.00 96.88 79 ALA A O 1
ATOM 620 N N . LEU A 1 80 ? -7.741 -14.498 9.944 1.00 95.19 80 LEU A N 1
ATOM 621 C CA . LEU A 1 80 ? -6.564 -13.923 10.610 1.00 95.19 80 LEU A CA 1
ATOM 622 C C . LEU A 1 80 ? -6.442 -14.380 12.075 1.00 95.19 80 LEU A C 1
ATOM 624 O O . LEU A 1 80 ? -5.348 -14.717 12.526 1.00 95.19 80 LEU A O 1
ATOM 628 N N . LEU A 1 81 ? -7.559 -14.429 12.812 1.00 94.88 81 LEU A N 1
ATOM 629 C CA . LEU A 1 81 ? -7.582 -14.919 14.195 1.00 94.88 81 LEU A CA 1
ATOM 630 C C . LEU A 1 81 ? -7.311 -16.428 14.280 1.00 94.88 81 LEU A C 1
ATOM 632 O O . LEU A 1 81 ? -6.551 -16.855 15.147 1.00 94.88 81 LEU A O 1
ATOM 636 N N . ASP A 1 82 ? -7.885 -17.225 13.375 1.00 95.31 82 ASP A N 1
ATOM 637 C CA . ASP A 1 82 ? -7.657 -18.673 13.310 1.00 95.31 82 ASP A CA 1
ATOM 638 C C . ASP A 1 82 ? -6.182 -18.986 12.961 1.00 95.31 82 ASP A C 1
ATOM 640 O O . ASP A 1 82 ? -5.585 -19.871 13.575 1.00 95.31 82 ASP A O 1
ATOM 644 N N . HIS A 1 83 ? -5.563 -18.229 12.040 1.00 92.81 83 HIS A N 1
ATOM 645 C CA . HIS A 1 83 ? -4.139 -18.369 11.694 1.00 92.81 83 HIS A CA 1
ATOM 646 C C . HIS A 1 83 ? -3.232 -18.031 12.886 1.00 92.81 83 HIS A C 1
ATOM 648 O O . HIS A 1 83 ? -2.382 -18.837 13.262 1.00 92.81 83 HIS A O 1
ATOM 654 N N . HIS A 1 84 ? -3.453 -16.889 13.545 1.00 89.88 84 HIS A N 1
ATOM 655 C CA . HIS A 1 84 ? -2.654 -16.496 14.710 1.00 89.88 84 HIS A CA 1
ATOM 656 C C . HIS A 1 84 ? -2.851 -17.459 15.900 1.00 89.88 84 HIS A C 1
ATOM 658 O O . HIS A 1 84 ? -1.926 -17.683 16.686 1.00 89.88 84 HIS A O 1
ATOM 664 N N . ALA A 1 85 ? -4.038 -18.054 16.055 1.00 88.00 85 ALA A N 1
ATOM 665 C CA . ALA A 1 85 ? -4.282 -19.079 17.069 1.00 88.00 85 ALA A CA 1
ATOM 666 C C . ALA A 1 85 ? -3.505 -20.380 16.789 1.00 88.00 85 ALA A C 1
ATOM 668 O O . ALA A 1 85 ? -3.041 -21.018 17.739 1.00 88.00 85 ALA A O 1
ATOM 669 N N . ALA A 1 86 ? -3.338 -20.748 15.513 1.00 85.44 86 ALA A N 1
ATOM 670 C CA . ALA A 1 86 ? -2.533 -21.893 15.092 1.00 85.44 86 ALA A CA 1
ATOM 671 C C . ALA A 1 86 ? -1.030 -21.654 15.314 1.00 85.44 86 ALA A C 1
ATOM 673 O O . ALA A 1 86 ? -0.359 -22.521 15.876 1.00 85.44 86 ALA A O 1
ATOM 674 N N . ASP A 1 87 ? -0.516 -20.469 14.968 1.00 81.19 87 ASP A N 1
ATOM 675 C CA . ASP A 1 87 ? 0.891 -20.111 15.204 1.00 81.19 87 ASP A CA 1
ATOM 676 C C . ASP A 1 87 ? 1.230 -20.093 16.703 1.00 81.19 87 ASP A C 1
ATOM 678 O O . ASP A 1 87 ? 2.262 -20.622 17.117 1.00 81.19 87 ASP A O 1
ATOM 682 N N . ALA A 1 88 ? 0.324 -19.571 17.538 1.00 78.31 88 ALA A N 1
ATOM 683 C CA . ALA A 1 88 ? 0.468 -19.573 18.996 1.00 78.31 88 ALA A CA 1
ATOM 684 C C . ALA A 1 88 ? 0.394 -20.979 19.633 1.00 78.31 88 ALA A C 1
ATOM 686 O O . ALA A 1 88 ? 0.819 -21.150 20.774 1.00 78.31 88 ALA A O 1
ATOM 687 N N . HIS A 1 89 ? -0.142 -21.978 18.920 1.00 65.25 89 HIS A N 1
ATOM 688 C CA . HIS A 1 89 ? -0.201 -23.376 19.369 1.00 65.25 89 HIS A CA 1
ATOM 689 C C . HIS A 1 89 ? 0.997 -24.221 18.931 1.00 65.25 89 HIS A C 1
ATOM 691 O O . HIS A 1 89 ? 1.073 -25.392 19.308 1.00 65.25 89 HIS A O 1
ATOM 697 N N . LYS A 1 90 ? 1.949 -23.663 18.174 1.00 64.75 90 LYS A N 1
ATOM 698 C CA . LYS A 1 90 ? 3.227 -24.331 17.938 1.00 64.75 90 LYS A CA 1
ATOM 699 C C . LYS A 1 90 ? 4.044 -24.253 19.237 1.00 64.75 90 LYS A C 1
ATOM 701 O O . LYS A 1 90 ? 4.476 -23.153 19.587 1.00 64.75 90 LYS A O 1
ATOM 706 N N . PRO A 1 91 ? 4.253 -25.362 19.976 1.00 61.22 91 PRO A N 1
ATOM 707 C CA . PRO A 1 91 ? 5.087 -25.309 21.169 1.00 61.22 91 PRO A CA 1
ATOM 708 C C . PRO A 1 91 ? 6.495 -24.846 20.770 1.00 61.22 91 PRO A C 1
ATOM 710 O O . PRO A 1 91 ? 6.938 -25.159 19.654 1.00 61.22 91 PRO A O 1
ATOM 713 N N . PRO A 1 92 ? 7.218 -24.129 21.651 1.00 62.66 92 PRO A N 1
ATOM 714 C CA . PRO A 1 92 ? 8.648 -23.952 21.475 1.00 62.66 92 PRO A CA 1
ATOM 715 C C . PRO A 1 92 ? 9.263 -25.332 21.252 1.00 62.66 92 PRO A C 1
ATOM 717 O O . PRO A 1 92 ? 8.984 -26.264 22.008 1.00 62.66 92 PRO A O 1
ATOM 720 N N . VAL A 1 93 ? 10.066 -25.473 20.200 1.00 66.38 93 VAL A N 1
ATOM 721 C CA . VAL A 1 93 ? 10.953 -26.629 20.113 1.00 66.38 93 VAL A CA 1
ATOM 722 C C . VAL A 1 93 ? 11.941 -26.433 21.252 1.00 66.38 93 VAL A C 1
ATOM 724 O O . VAL A 1 93 ? 12.764 -25.521 21.207 1.00 66.38 93 VAL A O 1
ATOM 727 N N . GLU A 1 94 ? 11.786 -27.218 22.315 1.00 59.47 94 GLU A N 1
ATOM 728 C CA . GLU A 1 94 ? 12.806 -27.328 23.346 1.00 59.47 94 GLU A CA 1
ATOM 729 C C . GLU A 1 94 ? 14.025 -27.979 22.687 1.00 59.47 94 GLU A C 1
ATOM 731 O O . GLU A 1 94 ? 14.103 -29.204 22.583 1.00 59.47 94 GLU A O 1
ATOM 736 N N . ASP A 1 95 ? 14.958 -27.148 22.213 1.00 57.88 95 ASP A N 1
ATOM 737 C CA . ASP A 1 95 ? 16.321 -27.560 21.873 1.00 57.88 95 ASP A CA 1
ATOM 738 C C . ASP A 1 95 ? 17.032 -27.978 23.171 1.00 57.88 95 ASP A C 1
ATOM 740 O O . ASP A 1 95 ? 17.833 -27.252 23.768 1.00 57.88 95 ASP A O 1
ATOM 744 N N . VAL A 1 96 ? 16.688 -29.177 23.637 1.00 59.88 96 VAL A N 1
ATOM 745 C CA . VAL A 1 96 ? 17.502 -29.949 24.570 1.00 59.88 96 VAL A CA 1
ATOM 746 C C . VAL A 1 96 ? 18.797 -30.314 23.833 1.00 59.88 96 VAL A C 1
ATOM 748 O O . VAL A 1 96 ? 18.756 -30.725 22.677 1.00 59.88 96 VAL A O 1
ATOM 751 N N . ASP A 1 97 ? 19.935 -30.156 24.513 1.00 56.88 97 ASP A N 1
ATOM 752 C CA . ASP A 1 97 ? 21.309 -30.325 24.000 1.00 56.88 97 ASP A CA 1
ATOM 753 C C . ASP A 1 97 ? 21.872 -29.195 23.107 1.00 56.88 97 ASP A C 1
ATOM 755 O O . ASP A 1 97 ? 22.504 -29.421 22.076 1.00 56.88 97 ASP A O 1
ATOM 759 N N . GLY A 1 98 ? 21.760 -27.952 23.592 1.00 51.22 98 GLY A N 1
ATOM 760 C CA . GLY A 1 98 ? 22.478 -26.775 23.077 1.00 51.22 98 GLY A CA 1
ATOM 761 C C . GLY A 1 98 ? 23.251 -26.011 24.160 1.00 51.22 98 GLY A C 1
ATOM 762 O O . GLY A 1 98 ? 22.933 -24.859 24.447 1.00 51.22 98 GLY A O 1
ATOM 763 N N . CYS A 1 99 ? 24.247 -26.637 24.800 1.00 43.47 99 CYS A N 1
ATOM 764 C CA . CYS A 1 99 ? 25.041 -25.997 25.860 1.00 43.47 99 CYS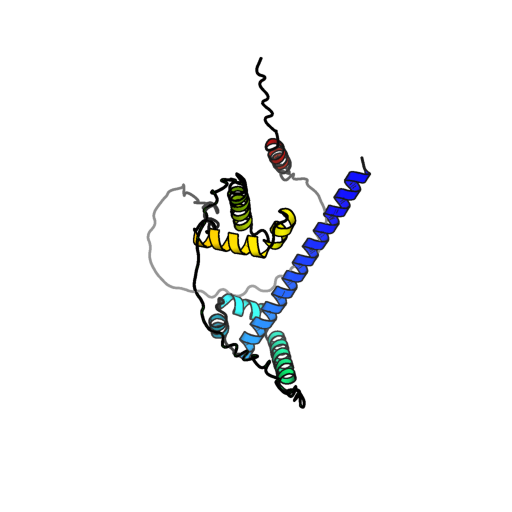 A CA 1
ATOM 765 C C . CYS A 1 99 ? 25.691 -24.682 25.365 1.00 43.47 99 CYS A C 1
ATOM 767 O O . CYS A 1 99 ? 26.455 -24.730 24.396 1.00 43.47 99 CYS A O 1
ATOM 769 N N . PRO A 1 100 ? 25.466 -23.521 26.018 1.00 51.62 100 PRO A N 1
ATOM 770 C CA . PRO A 1 100 ? 26.116 -22.270 25.640 1.00 51.62 100 PRO A CA 1
ATOM 771 C C . PRO A 1 100 ? 27.592 -22.308 26.051 1.00 51.62 100 PRO A C 1
ATOM 773 O O . PRO A 1 100 ? 27.979 -21.853 27.129 1.00 51.62 100 PRO A O 1
ATOM 776 N N . SER A 1 101 ? 28.426 -22.864 25.173 1.00 48.72 101 SER A N 1
ATOM 777 C CA . SER A 1 101 ? 29.878 -22.749 25.262 1.00 48.72 101 SER A CA 1
ATOM 778 C C . SER A 1 101 ? 30.261 -21.284 25.072 1.00 48.72 101 SER A C 1
ATOM 780 O O . SER A 1 101 ? 30.388 -20.804 23.945 1.00 48.72 101 SER A O 1
ATOM 782 N N . TYR A 1 102 ? 30.452 -20.573 26.181 1.00 55.44 102 TYR A N 1
ATOM 783 C CA . TYR A 1 102 ? 31.161 -19.299 26.172 1.00 55.44 102 TYR A CA 1
ATOM 784 C C . TYR A 1 102 ? 32.525 -19.497 25.488 1.00 55.44 102 TYR A C 1
ATOM 786 O O . TYR A 1 102 ? 33.241 -20.432 25.853 1.00 55.44 102 TYR A O 1
ATOM 794 N N . PRO A 1 103 ? 32.925 -18.640 24.532 1.00 55.78 103 PRO A N 1
ATOM 795 C CA . PRO A 1 103 ? 34.329 -18.524 24.180 1.00 55.78 103 PRO A CA 1
ATOM 796 C C . PRO A 1 103 ? 35.058 -17.910 25.380 1.00 55.78 103 PRO A C 1
ATOM 798 O O . PRO A 1 103 ? 34.904 -16.729 25.693 1.00 55.78 103 PRO A O 1
ATOM 801 N N . GLU A 1 104 ? 35.807 -18.757 26.076 1.00 49.91 104 GLU A N 1
ATOM 802 C CA . GLU A 1 104 ? 36.701 -18.402 27.172 1.00 49.91 104 GLU A CA 1
ATOM 803 C C . GLU A 1 104 ? 37.715 -17.339 26.699 1.00 49.91 104 GLU A C 1
ATOM 805 O O . GLU A 1 104 ? 38.409 -17.561 25.702 1.00 49.91 104 GLU A O 1
ATOM 810 N N . PRO A 1 105 ? 37.810 -16.167 27.355 1.00 53.34 105 PRO A N 1
ATOM 811 C CA . PRO A 1 105 ? 38.857 -15.209 27.040 1.00 53.34 105 PRO A CA 1
ATOM 812 C C . PRO A 1 105 ? 40.193 -15.744 27.570 1.00 53.34 105 PRO A C 1
ATOM 814 O O . PRO A 1 105 ? 40.399 -15.788 28.779 1.00 53.34 105 PRO A O 1
ATOM 817 N N . GLU A 1 106 ? 41.110 -16.133 26.676 1.00 54.50 106 GLU A N 1
ATOM 818 C CA . GLU A 1 106 ? 42.464 -16.552 27.066 1.00 54.50 106 GLU A CA 1
ATOM 819 C C . GLU A 1 106 ? 43.198 -15.422 27.817 1.00 54.50 106 GLU A C 1
ATOM 821 O O . GLU A 1 106 ? 43.780 -14.514 27.213 1.00 54.50 106 GLU A O 1
ATOM 826 N N . GLU A 1 107 ? 43.237 -15.513 29.147 1.00 49.62 107 GLU A N 1
ATOM 827 C CA . GLU A 1 107 ? 44.090 -14.687 30.002 1.00 49.62 107 GLU A CA 1
ATOM 828 C C . GLU A 1 107 ? 45.567 -15.064 29.813 1.00 49.62 107 GLU A C 1
ATOM 830 O O . GLU A 1 107 ? 46.177 -15.771 30.622 1.00 49.62 107 GLU A O 1
ATOM 835 N N . ARG A 1 108 ? 46.200 -14.558 28.749 1.00 46.09 108 ARG A N 1
ATOM 836 C CA . ARG A 1 108 ? 47.663 -14.624 28.617 1.00 46.09 108 ARG A CA 1
ATOM 837 C C . ARG A 1 108 ? 48.331 -13.587 29.510 1.00 46.09 108 ARG A C 1
ATOM 839 O O . ARG A 1 108 ? 48.779 -12.532 29.067 1.00 46.09 108 ARG A O 1
ATOM 846 N N . HIS A 1 109 ? 48.447 -13.955 30.780 1.00 50.06 109 HIS A N 1
ATOM 847 C CA . HIS A 1 109 ? 49.427 -13.403 31.704 1.00 50.06 109 HIS A CA 1
ATOM 848 C C . HIS A 1 109 ? 50.837 -13.530 31.095 1.00 50.06 109 HIS A C 1
ATOM 850 O O . HIS A 1 109 ? 51.393 -14.627 31.024 1.00 50.06 109 HIS A O 1
ATOM 856 N N . VAL A 1 110 ? 51.438 -12.412 30.677 1.00 50.75 110 VAL A N 1
ATOM 857 C CA . VAL A 1 110 ? 52.864 -12.350 30.319 1.00 50.75 110 VAL A CA 1
ATOM 858 C C . VAL A 1 110 ? 53.520 -11.205 31.084 1.00 50.75 110 VAL A C 1
ATOM 860 O O . VAL A 1 110 ? 53.476 -10.047 30.677 1.00 50.75 110 VAL A O 1
ATOM 863 N N . SER A 1 111 ? 54.133 -11.540 32.217 1.00 45.97 111 SER A N 1
ATOM 864 C CA . SER A 1 111 ? 54.977 -10.614 32.972 1.00 45.97 111 SER A CA 1
ATOM 865 C C . SER A 1 111 ? 56.398 -10.614 32.403 1.00 45.97 111 SER A C 1
ATOM 867 O O . SER A 1 111 ? 57.133 -11.571 32.614 1.00 45.97 111 SER A O 1
ATOM 869 N N . HIS A 1 112 ? 56.796 -9.523 31.749 1.00 42.81 112 HIS A N 1
ATOM 870 C CA . HIS A 1 112 ? 58.190 -9.070 31.622 1.00 42.81 112 HIS A CA 1
ATOM 871 C C . HIS A 1 112 ? 58.145 -7.532 31.599 1.00 42.81 112 HIS A C 1
ATOM 873 O O . HIS A 1 112 ? 57.456 -6.938 30.778 1.00 42.81 112 HIS A O 1
ATOM 879 N N . GLU A 1 113 ? 58.599 -6.856 32.654 1.00 46.00 113 GLU A N 1
ATOM 880 C CA . GLU A 1 113 ? 60.009 -6.527 32.923 1.00 46.00 113 GLU A CA 1
ATOM 881 C C . GLU A 1 113 ? 60.550 -5.447 31.958 1.00 46.00 113 GLU A C 1
ATOM 883 O O . GLU A 1 113 ? 60.700 -5.719 30.769 1.00 46.00 113 GLU A O 1
ATOM 888 N N . PRO A 1 114 ? 60.836 -4.219 32.442 1.00 55.69 114 PRO A N 1
ATOM 889 C CA . PRO A 1 114 ? 61.264 -3.109 31.595 1.00 55.69 114 PRO A CA 1
ATOM 890 C C . PRO A 1 114 ? 62.794 -2.915 31.573 1.00 55.69 114 PRO A C 1
ATOM 892 O O . PRO A 1 114 ? 63.393 -2.662 32.621 1.00 55.69 114 PRO A O 1
ATOM 895 N N .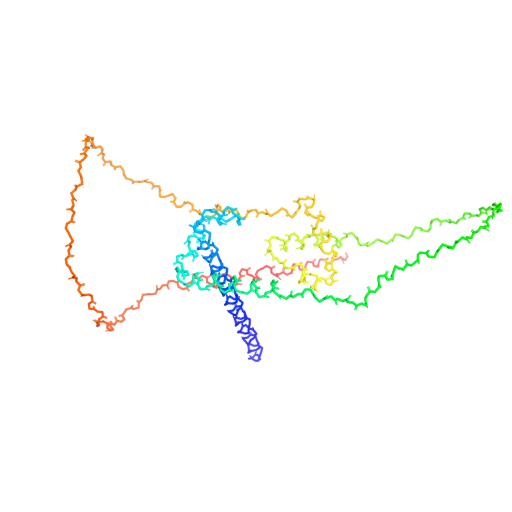 PRO A 1 115 ? 63.423 -2.878 30.384 1.00 51.88 115 PRO A N 1
ATOM 896 C CA . PRO A 1 115 ? 64.747 -2.285 30.221 1.00 51.88 115 PRO A CA 1
ATOM 897 C C . PRO A 1 115 ? 64.779 -1.115 29.214 1.00 51.88 115 PRO A C 1
ATOM 899 O O . PRO A 1 115 ? 64.368 -1.236 28.067 1.00 51.88 115 PRO A O 1
ATOM 902 N N . ALA A 1 116 ? 65.330 0.004 29.695 1.00 40.94 116 ALA A N 1
ATOM 903 C CA . ALA A 1 116 ? 66.099 1.058 29.012 1.00 40.94 116 ALA A CA 1
ATOM 904 C C . ALA A 1 116 ? 65.870 1.398 27.514 1.00 40.94 116 ALA A C 1
ATOM 906 O O . ALA A 1 116 ? 66.106 0.603 26.609 1.00 40.94 116 ALA A O 1
ATOM 907 N N . ALA A 1 117 ? 65.634 2.690 27.253 1.00 48.78 117 ALA A N 1
ATOM 908 C CA . ALA A 1 117 ? 65.794 3.312 25.934 1.00 48.78 117 ALA A CA 1
ATOM 909 C C . ALA A 1 117 ? 67.275 3.504 25.535 1.00 48.78 117 ALA A C 1
ATOM 911 O O . ALA A 1 117 ? 68.115 3.781 26.396 1.00 48.78 117 ALA A O 1
ATOM 912 N N . PRO A 1 118 ? 67.582 3.456 24.225 1.00 56.50 118 PRO A N 1
ATOM 913 C CA . PRO A 1 118 ? 68.543 4.389 23.609 1.00 56.50 118 PRO A CA 1
ATOM 914 C C . PRO A 1 118 ? 67.960 4.952 22.257 1.00 56.50 118 PRO A C 1
ATOM 916 O O . PRO A 1 118 ? 66.743 4.869 22.088 1.00 56.50 118 PRO A O 1
ATOM 919 N N . PRO A 1 119 ? 68.676 5.668 21.348 1.00 54.78 119 PRO A N 1
ATOM 920 C CA . PRO A 1 119 ? 68.191 6.974 20.874 1.00 54.78 119 PRO A CA 1
ATOM 921 C C . PRO A 1 119 ? 67.837 7.083 19.367 1.00 54.78 119 PRO A C 1
ATOM 923 O O . PRO A 1 119 ? 68.001 6.157 18.580 1.00 54.78 119 PRO A O 1
ATOM 926 N N . VAL A 1 120 ? 67.376 8.288 19.002 1.00 49.22 120 VAL A N 1
ATOM 927 C CA . VAL A 1 120 ? 67.026 8.835 17.667 1.00 49.22 120 VAL A CA 1
ATOM 928 C C . VAL A 1 120 ? 68.022 8.486 16.537 1.00 49.22 120 VAL A C 1
ATOM 930 O O . VAL A 1 120 ? 69.229 8.442 16.778 1.00 49.22 120 VAL A O 1
ATOM 933 N N . PRO A 1 121 ? 67.552 8.388 15.275 1.00 54.91 121 PRO A N 1
ATOM 934 C CA . PRO A 1 121 ? 67.877 9.469 14.326 1.00 54.91 121 PRO A CA 1
ATOM 935 C C . PRO A 1 121 ? 66.677 9.947 13.465 1.00 54.91 121 PRO A C 1
ATOM 937 O O . PRO A 1 121 ? 65.699 9.218 13.300 1.00 54.91 121 PRO A O 1
ATOM 940 N N . PRO A 1 122 ? 66.717 11.183 12.925 1.00 59.69 122 PRO A N 1
ATOM 941 C CA . PRO A 1 122 ? 65.599 11.776 12.191 1.00 59.69 122 PRO A CA 1
ATOM 942 C C . PRO A 1 122 ? 65.609 11.397 10.703 1.00 59.69 122 PRO A C 1
ATOM 944 O O . PRO A 1 122 ? 66.639 11.510 10.040 1.00 59.69 122 PRO A O 1
ATOM 947 N N . HIS A 1 123 ? 64.443 11.057 10.149 1.00 45.53 123 HIS A N 1
ATOM 948 C CA . HIS A 1 123 ? 64.231 10.992 8.700 1.00 45.53 123 HIS A CA 1
ATOM 949 C C . HIS A 1 123 ? 63.108 11.939 8.261 1.00 45.53 123 HIS A C 1
ATOM 951 O O . HIS A 1 123 ? 62.148 12.182 8.989 1.00 45.53 123 HIS A O 1
ATOM 957 N N . ALA A 1 124 ? 63.311 12.541 7.089 1.00 45.69 124 ALA A N 1
ATOM 958 C CA . ALA A 1 124 ? 62.573 13.702 6.607 1.00 45.69 124 ALA A CA 1
ATOM 959 C C . ALA A 1 124 ? 61.110 13.396 6.229 1.00 45.69 124 ALA A C 1
ATOM 961 O O . ALA A 1 124 ? 60.816 12.282 5.790 1.00 45.69 124 ALA A O 1
ATOM 962 N N . PRO A 1 125 ? 60.206 14.394 6.293 1.00 49.78 125 PRO A N 1
ATOM 963 C CA . PRO A 1 125 ? 58.906 14.295 5.648 1.00 49.78 125 PRO A CA 1
ATOM 964 C C . PRO A 1 125 ? 59.086 14.333 4.124 1.00 49.78 125 PRO A C 1
ATOM 966 O O . PRO A 1 125 ? 59.348 15.385 3.538 1.00 49.78 125 PRO A O 1
ATOM 969 N N . VAL A 1 126 ? 58.920 13.182 3.470 1.00 49.56 126 VAL A N 1
ATOM 970 C CA . VAL A 1 126 ? 58.664 13.139 2.027 1.00 49.56 126 VAL A CA 1
ATOM 971 C C . VAL A 1 126 ? 57.255 13.684 1.812 1.00 49.56 126 VAL A C 1
ATOM 973 O O . VAL A 1 126 ? 56.272 13.068 2.217 1.00 49.56 126 VAL A O 1
ATOM 976 N N . THR A 1 127 ? 57.171 14.878 1.231 1.00 51.81 127 THR A N 1
ATOM 977 C CA . THR A 1 127 ? 55.896 15.495 0.851 1.00 51.81 127 THR A CA 1
ATOM 978 C C . THR A 1 127 ? 55.476 14.945 -0.508 1.00 51.81 127 THR A C 1
ATOM 980 O O . THR A 1 127 ? 55.742 15.569 -1.531 1.00 51.81 127 THR A O 1
ATOM 983 N N . ASP A 1 128 ? 54.835 13.778 -0.511 1.00 44.00 128 ASP A N 1
ATOM 984 C CA . ASP A 1 128 ? 54.026 13.333 -1.647 1.00 44.00 128 ASP A CA 1
ATOM 985 C C . ASP A 1 128 ? 52.579 13.793 -1.421 1.00 44.00 128 ASP A C 1
ATOM 987 O O . ASP A 1 128 ? 51.852 13.231 -0.601 1.00 44.00 128 ASP A O 1
ATOM 991 N N . GLU A 1 129 ? 52.155 14.833 -2.146 1.00 50.19 129 GLU A N 1
ATOM 992 C CA . GLU A 1 129 ? 50.733 15.158 -2.284 1.00 50.19 129 GLU A CA 1
ATOM 993 C C . GLU A 1 129 ? 50.075 14.233 -3.322 1.00 50.19 129 GLU A C 1
ATOM 995 O O . GLU A 1 129 ? 50.402 14.315 -4.511 1.00 50.19 129 GLU A O 1
ATOM 1000 N N . PRO A 1 130 ? 49.054 13.442 -2.955 1.00 48.31 130 PRO A N 1
ATOM 1001 C CA . PRO A 1 130 ? 48.101 12.934 -3.928 1.00 48.31 130 PRO A CA 1
ATOM 1002 C C . PRO A 1 130 ? 47.090 14.043 -4.267 1.00 48.31 130 PRO A C 1
ATOM 1004 O O . PRO A 1 130 ? 46.023 14.131 -3.659 1.00 48.31 130 PRO A O 1
ATOM 1007 N N . VAL A 1 131 ? 47.397 14.881 -5.265 1.00 53.19 131 VAL A N 1
ATOM 1008 C CA . VAL A 1 131 ? 46.476 15.915 -5.793 1.00 53.19 131 VAL A CA 1
ATOM 1009 C C . VAL A 1 131 ? 45.360 15.283 -6.643 1.00 53.19 131 VAL A C 1
ATOM 1011 O O . VAL A 1 131 ? 45.225 15.542 -7.835 1.00 53.19 131 VAL A O 1
ATOM 1014 N N . HIS A 1 132 ? 44.531 14.440 -6.028 1.00 51.78 132 HIS A N 1
ATOM 1015 C CA . HIS A 1 132 ? 43.275 13.934 -6.583 1.00 51.78 132 HIS A CA 1
ATOM 1016 C C . HIS A 1 132 ? 42.267 13.643 -5.447 1.00 51.78 132 HIS A C 1
ATOM 1018 O O . HIS A 1 132 ? 42.632 13.501 -4.288 1.00 51.78 132 HIS A O 1
ATOM 1024 N N . VAL A 1 133 ? 40.980 13.496 -5.797 1.00 47.09 133 VAL A N 1
ATOM 1025 C CA . VAL A 1 133 ? 39.872 13.068 -4.902 1.00 47.09 133 VAL A CA 1
ATOM 1026 C C . VAL A 1 133 ? 39.275 14.126 -3.939 1.00 47.09 133 VAL A C 1
ATOM 1028 O O . VAL A 1 133 ? 38.834 13.809 -2.839 1.00 47.09 133 VAL A O 1
ATOM 1031 N N . THR A 1 134 ? 39.100 15.371 -4.393 1.00 53.53 134 THR A N 1
ATOM 1032 C CA . THR A 1 134 ? 38.035 16.267 -3.862 1.00 53.53 134 THR A CA 1
ATOM 1033 C C . THR A 1 134 ? 36.951 16.571 -4.900 1.00 53.53 134 THR A C 1
ATOM 1035 O O . THR A 1 134 ? 35.768 16.595 -4.565 1.00 53.53 134 THR A O 1
ATOM 1038 N N . ALA A 1 135 ? 37.319 16.696 -6.181 1.00 55.41 135 ALA A N 1
ATOM 1039 C CA . ALA A 1 135 ? 36.382 16.978 -7.274 1.00 55.41 135 ALA A CA 1
ATOM 1040 C C . ALA A 1 135 ? 35.276 15.915 -7.464 1.00 55.41 135 ALA A C 1
ATOM 1042 O O . ALA A 1 135 ? 34.143 16.267 -7.793 1.00 55.41 135 ALA A O 1
ATOM 1043 N N . SER A 1 136 ? 35.560 14.629 -7.210 1.00 60.97 136 SER A N 1
ATOM 1044 C CA . SER A 1 136 ? 34.548 13.562 -7.311 1.00 60.97 136 SER A CA 1
ATOM 1045 C C . SER A 1 136 ? 33.428 13.710 -6.281 1.00 60.97 136 SER A C 1
ATOM 1047 O O . SER A 1 136 ? 32.287 13.362 -6.574 1.00 60.97 136 SER A O 1
ATOM 1049 N N . SER A 1 137 ? 33.721 14.272 -5.102 1.00 79.19 137 SER A N 1
ATOM 1050 C CA . SER A 1 137 ? 32.717 14.440 -4.050 1.00 79.19 137 SER A CA 1
ATOM 1051 C C . SER A 1 137 ? 31.623 15.414 -4.483 1.00 79.19 137 SER A C 1
ATOM 1053 O O . SER A 1 137 ? 30.449 15.131 -4.283 1.00 79.19 137 SER A O 1
ATOM 1055 N N . THR A 1 138 ? 31.984 16.531 -5.120 1.00 87.12 138 THR A N 1
ATOM 1056 C CA . THR A 1 138 ? 31.015 17.557 -5.539 1.00 87.12 138 THR A CA 1
ATOM 1057 C C . THR A 1 138 ? 30.118 17.077 -6.682 1.00 87.12 138 THR A C 1
ATOM 1059 O O . THR A 1 138 ? 28.928 17.387 -6.698 1.00 87.12 138 THR A O 1
ATOM 1062 N N . ALA A 1 139 ? 30.666 16.301 -7.624 1.00 88.81 139 ALA A N 1
ATOM 1063 C CA . ALA A 1 139 ? 29.884 15.715 -8.712 1.00 88.81 139 ALA A CA 1
ATOM 1064 C C . ALA A 1 139 ? 28.889 14.663 -8.191 1.00 88.81 139 ALA A C 1
ATOM 1066 O O . ALA A 1 139 ? 27.710 14.711 -8.538 1.00 88.81 139 ALA A O 1
ATOM 1067 N N . VAL A 1 140 ? 29.336 13.771 -7.296 1.00 91.75 140 VAL A N 1
ATOM 1068 C CA . VAL A 1 140 ? 28.461 12.775 -6.653 1.00 91.75 140 VAL A CA 1
ATOM 1069 C C . VAL A 1 140 ? 27.388 13.452 -5.795 1.00 91.75 140 VAL A C 1
ATOM 1071 O O . VAL A 1 140 ? 26.238 13.027 -5.832 1.00 91.75 140 VAL A O 1
ATOM 1074 N N . ASP A 1 141 ? 27.710 14.541 -5.087 1.00 94.06 141 ASP A N 1
ATOM 1075 C CA . ASP A 1 141 ? 26.717 15.315 -4.330 1.00 94.06 141 ASP A CA 1
ATOM 1076 C C . ASP A 1 141 ? 25.622 15.903 -5.231 1.00 94.06 141 ASP A C 1
ATOM 1078 O O . ASP A 1 141 ? 24.450 15.884 -4.862 1.00 94.06 141 ASP A O 1
ATOM 1082 N N . ALA A 1 142 ? 25.981 16.424 -6.408 1.00 93.00 142 ALA A N 1
ATOM 1083 C CA . ALA A 1 142 ? 25.010 16.983 -7.348 1.00 93.00 142 ALA A CA 1
ATOM 1084 C C . ALA A 1 142 ? 24.066 15.900 -7.901 1.00 93.00 142 ALA A C 1
ATOM 1086 O O . ALA A 1 142 ? 22.854 16.118 -7.960 1.00 93.00 142 ALA A O 1
ATOM 1087 N N . VAL A 1 143 ? 24.608 14.722 -8.234 1.00 94.62 143 VAL A N 1
ATOM 1088 C CA . VAL A 1 143 ? 23.812 13.553 -8.646 1.00 94.62 143 VAL A CA 1
ATOM 1089 C C . VAL A 1 143 ? 22.899 13.091 -7.508 1.00 94.62 143 VAL A C 1
ATOM 1091 O O . VAL A 1 143 ? 21.710 12.899 -7.741 1.00 94.62 143 VAL A O 1
ATOM 1094 N N . LEU A 1 144 ? 23.404 12.994 -6.272 1.00 94.56 144 LEU A N 1
ATOM 1095 C CA . LEU A 1 144 ? 22.608 12.622 -5.096 1.00 94.56 144 LEU A CA 1
ATOM 1096 C C . LEU A 1 144 ? 21.455 13.598 -4.826 1.00 94.56 144 LEU A C 1
ATOM 1098 O O . LEU A 1 144 ? 20.341 13.156 -4.559 1.00 94.56 144 LEU A O 1
ATOM 1102 N N . VAL A 1 145 ? 21.685 14.912 -4.920 1.00 94.56 145 VAL A N 1
ATOM 1103 C CA . VAL A 1 145 ? 20.626 15.924 -4.734 1.00 94.56 145 VAL A CA 1
ATOM 1104 C C . VAL A 1 145 ? 19.561 15.815 -5.836 1.00 94.56 145 VAL A C 1
ATOM 1106 O O . VAL A 1 145 ? 18.365 15.870 -5.541 1.00 94.56 145 VAL A O 1
ATOM 1109 N N . GLY A 1 146 ? 19.968 15.604 -7.094 1.00 92.44 146 GLY A N 1
ATOM 1110 C CA . GLY A 1 146 ? 19.037 15.383 -8.208 1.00 92.44 146 GLY A CA 1
ATOM 1111 C C . GLY A 1 146 ? 18.222 14.093 -8.050 1.00 92.44 146 GLY A C 1
ATOM 1112 O O . GLY A 1 146 ? 16.991 14.121 -8.126 1.00 92.44 146 GLY A O 1
ATOM 1113 N N . ALA A 1 147 ? 18.889 12.980 -7.742 1.00 92.69 147 ALA A N 1
ATOM 1114 C CA . ALA A 1 147 ? 18.286 11.679 -7.449 1.00 92.69 147 ALA A CA 1
ATOM 1115 C C . ALA A 1 147 ? 17.270 11.741 -6.301 1.00 92.69 147 ALA A C 1
ATOM 1117 O O . ALA A 1 147 ? 16.171 11.200 -6.411 1.00 92.69 147 ALA A O 1
ATOM 1118 N N . TRP A 1 148 ? 17.608 12.455 -5.225 1.00 93.19 148 TRP A N 1
ATOM 1119 C CA . TRP A 1 148 ? 16.731 12.645 -4.071 1.00 93.19 148 TRP A CA 1
ATOM 1120 C C . TRP A 1 148 ? 15.460 13.425 -4.429 1.00 93.19 148 TRP A C 1
ATOM 1122 O O . TRP A 1 148 ? 14.376 13.105 -3.947 1.00 93.19 148 TRP A O 1
ATOM 1132 N N . SER A 1 149 ? 15.571 14.421 -5.315 1.00 90.31 149 SER A N 1
ATOM 1133 C CA . SER A 1 149 ? 14.411 15.184 -5.799 1.00 90.31 149 SER A CA 1
ATOM 1134 C C . SER A 1 149 ? 13.498 14.394 -6.749 1.00 90.31 149 SER A C 1
ATOM 1136 O O . SER A 1 149 ? 12.311 14.694 -6.839 1.00 90.31 149 SER A O 1
ATOM 1138 N N . THR A 1 150 ? 14.038 13.378 -7.429 1.00 90.69 150 THR A N 1
ATOM 1139 C CA . THR A 1 150 ? 13.314 12.518 -8.385 1.00 90.69 150 THR A CA 1
ATOM 1140 C C . THR A 1 150 ? 12.821 11.204 -7.776 1.00 90.69 150 THR A C 1
ATOM 1142 O O . THR A 1 150 ? 12.003 10.529 -8.393 1.00 90.69 150 THR A O 1
ATOM 1145 N N . GLY A 1 151 ? 13.280 10.843 -6.573 1.00 92.94 151 GLY A N 1
ATOM 1146 C CA . GLY A 1 151 ? 12.945 9.573 -5.920 1.00 92.94 151 GLY A CA 1
ATOM 1147 C C . GLY A 1 151 ? 13.685 8.362 -6.501 1.00 92.94 151 GLY A C 1
ATOM 1148 O O . GLY A 1 151 ? 13.173 7.248 -6.435 1.00 92.94 151 GLY A O 1
ATOM 1149 N N . THR A 1 152 ? 14.868 8.571 -7.087 1.00 94.25 152 THR A N 1
ATOM 1150 C CA . THR A 1 152 ? 15.670 7.496 -7.697 1.00 94.25 152 THR A CA 1
ATOM 1151 C C . THR A 1 152 ? 16.294 6.595 -6.623 1.00 94.25 152 THR A C 1
ATOM 1153 O O . THR A 1 152 ? 16.831 7.092 -5.632 1.00 94.25 152 THR A O 1
ATOM 1156 N N . ASP A 1 153 ? 16.261 5.273 -6.821 1.00 95.94 153 ASP A N 1
ATOM 1157 C CA . ASP A 1 153 ? 16.831 4.301 -5.880 1.00 95.94 153 ASP A CA 1
ATOM 1158 C C . ASP A 1 153 ? 18.368 4.412 -5.789 1.00 95.94 153 ASP A C 1
ATOM 1160 O O . ASP A 1 153 ? 19.093 4.379 -6.789 1.00 95.94 153 ASP A O 1
ATOM 1164 N N . LEU A 1 154 ? 18.873 4.494 -4.555 1.00 94.50 154 LEU A N 1
ATOM 1165 C CA . LEU A 1 154 ? 20.300 4.521 -4.239 1.00 94.50 154 LEU A CA 1
ATOM 1166 C C . LEU A 1 154 ? 21.023 3.234 -4.664 1.00 94.50 154 LEU A C 1
ATOM 1168 O O . LEU A 1 154 ? 22.214 3.299 -4.966 1.00 94.50 154 LEU A O 1
ATOM 1172 N N . ALA A 1 155 ? 20.342 2.082 -4.701 1.00 95.31 155 ALA A N 1
ATOM 1173 C CA . ALA A 1 155 ? 20.936 0.824 -5.160 1.00 95.31 155 ALA A CA 1
ATOM 1174 C C . ALA A 1 155 ? 21.214 0.835 -6.673 1.00 95.31 155 ALA A C 1
ATOM 1176 O O . ALA A 1 155 ? 22.273 0.381 -7.111 1.00 95.31 155 ALA A O 1
ATOM 1177 N N . VAL A 1 156 ? 20.310 1.424 -7.463 1.00 95.25 156 VAL A N 1
ATOM 1178 C CA . VAL A 1 156 ? 20.504 1.619 -8.908 1.00 95.25 156 VAL A CA 1
ATOM 1179 C C . VAL A 1 156 ? 21.667 2.583 -9.147 1.00 95.25 156 VAL A C 1
ATOM 1181 O O . VAL A 1 156 ? 22.621 2.225 -9.835 1.00 95.25 156 VAL A O 1
ATOM 1184 N N . LEU A 1 157 ? 21.672 3.740 -8.477 1.00 95.44 157 LEU A N 1
ATOM 1185 C CA . LEU A 1 157 ? 22.751 4.734 -8.586 1.00 95.44 157 LEU A CA 1
ATOM 1186 C C . LEU A 1 157 ? 24.120 4.197 -8.146 1.00 95.44 157 LEU A C 1
ATOM 1188 O O . LEU A 1 157 ? 25.138 4.553 -8.737 1.00 95.44 157 LEU A O 1
ATOM 1192 N N . ALA A 1 158 ? 24.161 3.323 -7.137 1.00 95.56 158 ALA A N 1
ATOM 1193 C CA . ALA A 1 158 ? 25.374 2.610 -6.742 1.00 95.56 158 ALA A CA 1
ATOM 1194 C C . ALA A 1 158 ? 25.930 1.762 -7.895 1.00 95.56 158 ALA A C 1
ATOM 1196 O O . ALA A 1 158 ? 27.123 1.841 -8.200 1.00 95.56 158 ALA A O 1
ATOM 1197 N N . SER A 1 159 ? 25.061 1.014 -8.582 1.00 96.31 159 SER A N 1
ATOM 1198 C CA . SER A 1 159 ? 25.454 0.192 -9.730 1.00 96.31 159 SER A CA 1
ATOM 1199 C C . SER A 1 159 ? 25.871 1.016 -10.957 1.00 96.31 159 SER A C 1
ATOM 1201 O O . SER A 1 159 ? 26.862 0.674 -11.598 1.00 96.31 159 SER A O 1
ATOM 1203 N N . GLU A 1 160 ? 25.191 2.131 -11.246 1.00 95.62 160 GLU A N 1
ATOM 1204 C CA . GLU A 1 160 ? 25.500 3.006 -12.389 1.00 95.62 160 GLU A CA 1
ATOM 1205 C C . GLU A 1 160 ? 26.804 3.792 -12.202 1.00 95.62 160 GLU A C 1
ATOM 1207 O O . GLU A 1 160 ? 27.574 3.959 -13.148 1.00 95.62 160 GLU A O 1
ATOM 1212 N N . LEU A 1 161 ? 27.076 4.263 -10.981 1.00 91.62 161 LEU A N 1
ATOM 1213 C CA . LEU A 1 161 ? 28.287 5.023 -10.655 1.00 91.62 161 LEU A CA 1
ATOM 1214 C C . LEU A 1 161 ? 29.491 4.128 -10.316 1.00 91.62 161 LEU A C 1
ATOM 1216 O O . LEU A 1 161 ? 30.594 4.645 -10.135 1.00 91.62 161 LEU A O 1
ATOM 1220 N N . GLY A 1 162 ? 29.297 2.809 -10.192 1.00 94.62 162 GLY A N 1
ATOM 1221 C CA . GLY A 1 162 ? 30.331 1.876 -9.732 1.00 94.62 162 GLY A CA 1
ATOM 1222 C C . GLY A 1 162 ? 30.791 2.154 -8.294 1.00 94.62 162 GLY A C 1
ATOM 1223 O O . GLY A 1 162 ? 31.978 2.032 -7.991 1.00 94.62 162 GLY A O 1
ATOM 1224 N N . LEU A 1 163 ? 29.872 2.584 -7.423 1.00 93.75 163 LEU A N 1
ATOM 1225 C CA . LEU A 1 163 ? 30.142 2.988 -6.040 1.00 93.75 163 LEU A CA 1
ATOM 1226 C C . LEU A 1 163 ? 29.463 2.054 -5.037 1.00 93.75 163 LEU A C 1
ATOM 1228 O O . LEU A 1 163 ? 28.359 1.572 -5.263 1.00 93.75 163 LEU A O 1
ATOM 1232 N N . ASP A 1 164 ? 30.080 1.870 -3.870 1.00 96.06 164 ASP A N 1
ATOM 1233 C CA . ASP A 1 164 ? 29.498 1.054 -2.803 1.00 96.06 164 ASP A CA 1
ATOM 1234 C C . ASP A 1 164 ? 28.213 1.686 -2.239 1.00 96.06 164 ASP A C 1
ATOM 1236 O O . ASP A 1 164 ? 28.215 2.835 -1.779 1.00 96.06 164 ASP A O 1
ATOM 1240 N N . LEU A 1 165 ? 27.126 0.912 -2.170 1.00 95.94 165 LEU A N 1
ATOM 1241 C CA . LEU A 1 165 ? 25.857 1.364 -1.586 1.00 95.94 165 LEU A CA 1
ATOM 1242 C C . LEU A 1 165 ? 26.011 1.911 -0.144 1.00 95.94 165 LEU A C 1
ATOM 1244 O O . LEU A 1 165 ? 25.504 3.005 0.115 1.00 95.94 165 LEU A O 1
ATOM 1248 N N . PRO A 1 166 ? 26.759 1.275 0.789 1.00 95.31 166 PRO A N 1
ATOM 1249 C CA . PRO A 1 166 ? 26.991 1.844 2.122 1.00 95.31 166 PRO A CA 1
ATOM 1250 C C . PRO A 1 166 ? 27.665 3.225 2.097 1.00 95.31 166 PRO A C 1
ATOM 1252 O O . PRO A 1 166 ? 27.362 4.082 2.930 1.00 95.31 166 PRO A O 1
ATOM 1255 N N . ARG A 1 167 ? 28.548 3.471 1.119 1.00 92.69 167 ARG A N 1
ATOM 1256 C CA . ARG A 1 167 ? 29.252 4.750 0.943 1.00 92.69 167 ARG A CA 1
ATOM 1257 C C . ARG A 1 167 ? 28.310 5.841 0.430 1.00 92.69 167 ARG A C 1
ATOM 1259 O O . ARG A 1 167 ? 28.361 6.965 0.930 1.00 92.69 167 ARG A O 1
ATOM 1266 N N . LEU A 1 168 ? 27.424 5.505 -0.509 1.00 93.50 168 LEU A N 1
ATOM 1267 C CA . LEU A 1 168 ? 26.358 6.398 -0.978 1.00 93.50 168 LEU A CA 1
ATOM 1268 C C . LEU A 1 168 ? 25.351 6.722 0.132 1.00 93.50 168 LEU A C 1
ATOM 1270 O O . LEU A 1 168 ? 25.013 7.891 0.314 1.00 93.50 168 LEU A O 1
ATOM 1274 N N . VAL A 1 169 ? 24.938 5.738 0.937 1.00 95.19 169 VAL A N 1
ATOM 1275 C CA . VAL A 1 169 ? 24.051 5.960 2.096 1.00 95.19 169 VAL A CA 1
ATOM 1276 C C . VAL A 1 169 ? 24.709 6.886 3.125 1.00 95.19 169 VAL A C 1
ATOM 1278 O O . VAL A 1 169 ? 24.095 7.870 3.539 1.00 95.19 169 VAL A O 1
ATOM 1281 N N . ALA A 1 170 ? 25.974 6.645 3.487 1.00 94.75 170 ALA A N 1
ATOM 1282 C CA . ALA A 1 170 ? 26.717 7.522 4.395 1.00 94.75 170 ALA A CA 1
ATOM 1283 C C . ALA A 1 170 ? 26.844 8.957 3.847 1.00 94.75 170 ALA A C 1
ATOM 1285 O O . ALA A 1 170 ? 26.688 9.925 4.597 1.00 94.75 170 ALA A O 1
ATOM 1286 N N . ARG A 1 171 ? 27.066 9.118 2.533 1.00 93.75 171 ARG A N 1
ATOM 1287 C CA . ARG A 1 171 ? 27.127 10.444 1.898 1.00 93.75 171 ARG A CA 1
ATOM 1288 C C . ARG A 1 171 ? 25.768 11.142 1.858 1.00 93.75 171 ARG A C 1
ATOM 1290 O O . ARG A 1 171 ? 25.697 12.339 2.121 1.00 93.75 171 ARG A O 1
ATOM 1297 N N . THR A 1 172 ? 24.698 10.393 1.612 1.00 94.38 172 THR A N 1
ATOM 1298 C CA . THR A 1 172 ? 23.313 10.885 1.643 1.00 94.38 172 THR A CA 1
ATOM 1299 C C . THR A 1 172 ? 22.970 11.415 3.038 1.00 94.38 172 THR A C 1
ATOM 1301 O O . THR A 1 172 ? 22.557 12.565 3.167 1.00 94.38 172 THR A O 1
ATOM 1304 N N . ARG A 1 173 ? 23.272 10.654 4.103 1.00 95.31 173 ARG A N 1
ATOM 1305 C CA . ARG A 1 173 ? 23.112 11.104 5.502 1.00 95.31 173 ARG A CA 1
ATOM 1306 C C . ARG A 1 173 ? 23.918 12.363 5.830 1.00 95.31 173 ARG A C 1
ATOM 1308 O O . ARG A 1 173 ? 23.442 13.227 6.560 1.00 95.31 173 ARG A O 1
ATOM 1315 N N . TYR A 1 174 ? 25.119 12.503 5.272 1.00 94.56 174 TYR A N 1
ATOM 1316 C CA . TYR A 1 174 ? 25.922 13.716 5.432 1.00 94.56 174 TYR A CA 1
ATOM 1317 C C . TYR A 1 174 ? 25.276 14.940 4.751 1.00 94.56 174 TYR A C 1
ATOM 1319 O O . TYR A 1 174 ? 25.213 16.011 5.352 1.00 94.56 174 TYR A O 1
ATOM 1327 N N . LEU A 1 175 ? 24.740 14.790 3.535 1.00 93.88 175 LEU A N 1
ATOM 1328 C CA . LEU A 1 175 ? 24.036 15.868 2.822 1.00 93.88 175 LEU A CA 1
ATOM 1329 C C . LEU A 1 175 ? 22.683 16.229 3.466 1.00 93.88 175 LEU A C 1
ATOM 1331 O O . LEU A 1 175 ? 22.292 17.398 3.457 1.00 93.88 175 LEU A O 1
ATOM 1335 N N . GLU A 1 176 ? 21.992 15.253 4.058 1.00 93.94 176 GLU A N 1
ATOM 1336 C CA . GLU A 1 176 ? 20.798 15.444 4.892 1.00 93.94 176 GLU A CA 1
ATOM 1337 C C . GLU A 1 176 ? 21.128 16.265 6.149 1.00 93.94 176 GLU A C 1
ATOM 1339 O O . GLU A 1 176 ? 20.486 17.285 6.396 1.00 93.94 176 GLU A O 1
ATOM 1344 N N . ALA A 1 177 ? 22.190 15.906 6.881 1.00 94.44 177 ALA A N 1
ATOM 1345 C CA . ALA A 1 177 ? 22.664 16.660 8.048 1.00 94.44 177 ALA A CA 1
ATOM 1346 C C . ALA A 1 177 ? 23.122 18.094 7.705 1.00 94.44 177 ALA A C 1
ATOM 1348 O O . ALA A 1 177 ? 23.058 18.985 8.549 1.00 94.44 177 ALA A O 1
ATOM 1349 N N . GLN A 1 178 ? 23.546 18.338 6.460 1.00 93.38 178 GLN A N 1
ATOM 1350 C CA . GLN A 1 178 ? 23.834 19.676 5.927 1.00 93.38 178 GLN A CA 1
ATOM 1351 C C . GLN A 1 178 ? 22.588 20.437 5.427 1.00 93.38 178 GLN A C 1
ATOM 1353 O O . GLN A 1 178 ? 22.722 21.552 4.923 1.00 93.38 178 GLN A O 1
ATOM 1358 N N . GLY A 1 179 ? 21.387 19.852 5.497 1.00 92.69 179 GLY A N 1
ATOM 1359 C CA . GLY A 1 179 ? 20.147 20.449 4.985 1.00 92.69 179 GLY A CA 1
ATOM 1360 C C . GLY A 1 179 ? 20.050 20.527 3.454 1.00 92.69 179 GLY A C 1
ATOM 1361 O O . GLY A 1 179 ? 19.123 21.146 2.928 1.00 92.69 179 GLY A O 1
ATOM 1362 N N . ARG A 1 180 ? 20.980 19.899 2.718 1.00 90.06 180 ARG A N 1
ATOM 1363 C CA . ARG A 1 180 ? 21.034 19.938 1.242 1.00 90.06 180 ARG A CA 1
ATOM 1364 C C . ARG A 1 180 ? 20.052 18.972 0.578 1.00 90.06 180 ARG A C 1
ATOM 1366 O O . ARG A 1 180 ? 19.688 19.193 -0.569 1.00 90.06 180 ARG A O 1
ATOM 1373 N N . LEU A 1 181 ? 19.607 17.945 1.305 1.00 89.25 181 LEU A N 1
ATOM 1374 C CA . LEU A 1 181 ? 18.543 17.014 0.901 1.00 89.25 181 LEU A CA 1
ATOM 1375 C C . LEU A 1 181 ? 17.192 17.365 1.542 1.00 89.25 181 LEU A C 1
ATOM 1377 O O . LEU A 1 181 ? 16.396 16.494 1.887 1.00 89.25 181 LEU A O 1
ATOM 1381 N N . THR A 1 182 ? 16.917 18.657 1.722 1.00 79.75 182 THR A N 1
ATOM 1382 C CA . THR A 1 182 ? 15.564 19.090 2.069 1.00 79.75 182 THR A CA 1
ATOM 1383 C C . THR A 1 182 ? 14.645 18.780 0.892 1.00 79.75 182 THR A C 1
ATOM 1385 O O . THR A 1 182 ? 14.852 19.273 -0.216 1.00 79.75 182 THR A O 1
ATOM 1388 N N . HIS A 1 183 ? 13.627 17.942 1.114 1.00 64.94 183 HIS A N 1
ATOM 1389 C CA . HIS A 1 183 ? 12.577 17.756 0.120 1.00 64.94 183 HIS A CA 1
ATOM 1390 C C . HIS A 1 183 ? 11.947 19.121 -0.150 1.00 64.94 183 HIS A C 1
ATOM 1392 O O . HIS A 1 183 ? 11.298 19.697 0.727 1.00 64.94 183 HIS A O 1
ATOM 1398 N N . ALA A 1 184 ? 12.135 19.639 -1.364 1.00 56.44 184 ALA A N 1
ATOM 1399 C CA . ALA A 1 184 ? 11.322 20.731 -1.855 1.00 56.44 184 ALA A CA 1
ATOM 1400 C C . ALA A 1 184 ? 9.883 20.211 -1.877 1.00 56.44 184 ALA A C 1
ATOM 1402 O O . ALA A 1 184 ? 9.523 19.434 -2.760 1.00 56.44 184 ALA A O 1
ATOM 1403 N N . SER A 1 185 ? 9.097 20.586 -0.861 1.00 43.97 185 SER A N 1
ATOM 1404 C CA . SER A 1 185 ? 7.671 20.276 -0.801 1.00 43.97 185 SER A CA 1
ATOM 1405 C C . SER A 1 185 ? 7.077 20.660 -2.156 1.00 43.97 185 SER A C 1
ATOM 1407 O O . SER A 1 185 ? 7.214 21.832 -2.530 1.00 43.97 185 SER A O 1
ATOM 1409 N N . PRO A 1 186 ? 6.525 19.706 -2.933 1.00 55.34 186 PRO A N 1
ATOM 1410 C CA . PRO A 1 186 ? 6.069 19.988 -4.283 1.00 55.34 186 PRO A CA 1
ATOM 1411 C C . PRO A 1 186 ? 5.014 21.080 -4.176 1.00 55.34 186 PRO A C 1
ATOM 1413 O O . PRO A 1 186 ? 3.966 20.886 -3.559 1.00 55.34 186 PRO A O 1
ATOM 1416 N N . SER A 1 187 ? 5.337 22.263 -4.699 1.00 48.06 187 SER A N 1
ATOM 1417 C CA . SER A 1 187 ? 4.534 23.455 -4.474 1.00 48.06 187 SER A CA 1
ATOM 1418 C C . SER A 1 187 ? 3.183 23.275 -5.157 1.00 48.06 187 SER A C 1
ATOM 1420 O O . SER A 1 187 ? 3.033 23.438 -6.368 1.00 48.06 187 SER A O 1
ATOM 1422 N N . LEU A 1 188 ? 2.176 22.948 -4.345 1.00 53.53 188 LEU A N 1
ATOM 1423 C CA . LEU A 1 188 ? 0.801 22.627 -4.740 1.00 53.53 188 LEU A CA 1
ATOM 1424 C C . LEU A 1 188 ? 0.032 23.845 -5.315 1.00 53.53 188 LEU A C 1
ATOM 1426 O O . LEU A 1 188 ? -1.187 23.823 -5.456 1.00 53.53 188 LEU A O 1
ATOM 1430 N N . ASP A 1 189 ? 0.757 24.908 -5.669 1.00 47.50 189 ASP A N 1
ATOM 1431 C CA . ASP A 1 189 ? 0.289 26.258 -5.988 1.00 47.50 189 ASP A CA 1
ATOM 1432 C C . ASP A 1 189 ? 0.356 26.600 -7.489 1.00 47.50 189 ASP A C 1
ATOM 1434 O O . ASP A 1 189 ? 0.143 27.748 -7.884 1.00 47.50 189 ASP A O 1
ATOM 1438 N N . ARG A 1 190 ? 0.590 25.609 -8.364 1.00 49.81 190 ARG A N 1
ATOM 1439 C CA . ARG A 1 190 ? 0.311 25.734 -9.813 1.00 49.81 190 ARG A CA 1
ATOM 1440 C C . ARG A 1 190 ? -1.005 25.098 -10.267 1.00 49.81 190 ARG A C 1
ATOM 1442 O O . ARG A 1 190 ? -1.315 25.147 -11.455 1.00 49.81 190 ARG A O 1
ATOM 1449 N N . SER A 1 191 ? -1.849 24.642 -9.336 1.00 49.59 191 SER A N 1
ATOM 1450 C CA . SER A 1 191 ? -3.290 24.515 -9.599 1.00 49.59 191 SER A CA 1
ATOM 1451 C C . SER A 1 191 ? -3.902 25.915 -9.705 1.00 49.59 191 SER A C 1
ATOM 1453 O O . SER A 1 191 ? -4.460 26.451 -8.743 1.00 49.59 191 SER A O 1
ATOM 1455 N N . GLY A 1 192 ? -3.749 26.526 -10.881 1.00 46.94 192 GLY A N 1
ATOM 1456 C CA . GLY A 1 192 ? -4.178 27.887 -11.168 1.00 46.94 192 GLY A CA 1
ATOM 1457 C C . GLY A 1 192 ? -5.618 28.130 -10.731 1.00 46.94 192 GLY A C 1
ATOM 1458 O O . GLY A 1 192 ? -6.557 27.515 -11.236 1.00 46.94 192 GLY A O 1
ATOM 1459 N N . ARG A 1 193 ? -5.798 29.069 -9.796 1.00 48.25 193 ARG A N 1
ATOM 1460 C CA . ARG A 1 193 ? -7.116 29.585 -9.432 1.00 48.25 193 ARG A CA 1
ATOM 1461 C C . ARG A 1 193 ? -7.799 30.117 -10.691 1.00 48.25 193 ARG A C 1
ATOM 1463 O O . ARG A 1 193 ? -7.534 31.250 -11.093 1.00 48.25 193 ARG A O 1
ATOM 1470 N N . HIS A 1 194 ? -8.773 29.376 -11.217 1.00 48.44 194 HIS A N 1
ATOM 1471 C CA . HIS A 1 194 ? -9.866 29.957 -11.993 1.00 48.44 194 HIS A CA 1
ATOM 1472 C C . HIS A 1 194 ? -10.700 30.860 -11.070 1.00 48.44 194 HIS A C 1
ATOM 1474 O O . HIS A 1 194 ? -11.827 30.543 -10.689 1.00 48.44 194 HIS A O 1
ATOM 1480 N N . ARG A 1 195 ? -10.141 32.025 -10.716 1.00 47.84 195 ARG A N 1
ATOM 1481 C CA . ARG A 1 195 ? -10.937 33.184 -10.335 1.00 47.84 195 ARG A CA 1
ATOM 1482 C C . ARG A 1 195 ? -11.758 33.545 -11.565 1.00 47.84 195 ARG A C 1
ATOM 1484 O O . ARG A 1 195 ? -11.273 34.232 -12.459 1.00 47.84 195 ARG A O 1
ATOM 1491 N N . ARG A 1 196 ? -12.998 33.059 -11.600 1.00 54.03 196 ARG A N 1
ATOM 1492 C CA . ARG A 1 196 ? -14.056 33.734 -12.345 1.00 54.03 196 ARG A CA 1
ATOM 1493 C C . ARG A 1 196 ? -14.123 35.138 -11.756 1.00 54.03 196 ARG A C 1
ATOM 1495 O O . ARG A 1 196 ? -14.485 35.292 -10.596 1.00 54.03 196 ARG A O 1
ATOM 1502 N N . VAL A 1 197 ? -13.631 36.116 -12.507 1.00 50.22 197 VAL A N 1
ATOM 1503 C CA . VAL A 1 197 ? -13.826 37.525 -12.182 1.00 50.22 197 VAL A CA 1
ATOM 1504 C C . VAL A 1 197 ? -15.219 37.874 -12.684 1.00 50.22 197 VAL A C 1
ATOM 1506 O O . VAL A 1 197 ? -15.520 37.665 -13.859 1.00 50.22 197 VAL A O 1
ATOM 1509 N N . ASP A 1 198 ? -16.068 38.322 -11.766 1.00 51.59 198 ASP A N 1
ATOM 1510 C CA . ASP A 1 198 ? -17.436 38.746 -12.050 1.00 51.59 198 ASP A CA 1
ATOM 1511 C C . ASP A 1 198 ? -17.474 39.949 -13.001 1.00 51.59 198 ASP A C 1
ATOM 1513 O O . ASP A 1 198 ? -16.530 40.738 -13.071 1.00 51.59 198 ASP A O 1
ATOM 1517 N N . GLY A 1 199 ? -18.583 40.105 -13.730 1.00 48.50 199 GLY A N 1
ATOM 1518 C CA . GLY A 1 199 ? -18.664 41.119 -14.781 1.00 48.50 199 GLY A CA 1
ATOM 1519 C C . GLY A 1 199 ? -20.056 41.459 -15.306 1.00 48.50 199 GLY A C 1
ATOM 1520 O O . GLY A 1 199 ? -20.172 41.738 -16.497 1.00 48.50 199 GLY A O 1
ATOM 1521 N N . THR A 1 200 ? -21.117 41.453 -14.484 1.00 48.69 200 THR A N 1
ATOM 1522 C CA . THR A 1 200 ? -22.369 42.172 -14.832 1.00 48.69 200 THR A CA 1
ATOM 1523 C C . THR A 1 200 ? -23.187 42.596 -13.598 1.00 48.69 200 THR A C 1
ATOM 1525 O O . THR A 1 200 ? -23.752 41.760 -12.899 1.00 48.69 200 THR A O 1
ATOM 1528 N N . GLU A 1 201 ? -23.273 43.910 -13.364 1.00 39.94 201 GLU A N 1
ATOM 1529 C CA . GLU A 1 201 ? -24.259 44.587 -12.493 1.00 39.94 201 GLU A CA 1
ATOM 1530 C C . GLU A 1 201 ? -25.566 44.845 -13.289 1.00 39.94 201 GLU A C 1
ATOM 1532 O O . GLU A 1 201 ? -25.521 44.870 -14.516 1.00 39.94 201 GLU A O 1
ATOM 1537 N N . ALA A 1 202 ? -26.768 45.070 -12.741 1.00 43.50 202 ALA A N 1
ATOM 1538 C CA . ALA A 1 202 ? -27.297 45.233 -11.372 1.00 43.50 202 ALA A CA 1
ATOM 1539 C C . ALA A 1 202 ? -28.833 44.911 -11.427 1.00 43.50 202 ALA A C 1
ATOM 1541 O O . ALA A 1 202 ? -29.252 44.316 -12.424 1.00 43.50 202 ALA A O 1
ATOM 1542 N N . PRO A 1 203 ? -29.744 45.359 -10.522 1.00 56.78 203 PRO A N 1
ATOM 1543 C CA . PRO A 1 203 ? -29.629 45.806 -9.125 1.00 56.78 203 PRO A CA 1
ATOM 1544 C C . PRO A 1 203 ? -30.671 45.171 -8.148 1.00 56.78 203 PRO A C 1
ATOM 1546 O O . PRO A 1 203 ? -31.652 44.551 -8.541 1.00 56.78 203 PRO A O 1
ATOM 1549 N N . ALA A 1 204 ? -30.459 45.419 -6.850 1.00 48.97 204 ALA A N 1
ATOM 1550 C CA . ALA A 1 204 ? -31.422 45.564 -5.737 1.00 48.97 204 ALA A CA 1
ATOM 1551 C C . ALA A 1 204 ? -32.846 44.935 -5.771 1.00 48.97 204 ALA A C 1
ATOM 1553 O O . ALA A 1 204 ? -33.732 45.393 -6.487 1.00 48.97 204 ALA A O 1
ATOM 1554 N N . MET A 1 205 ? -33.137 44.089 -4.767 1.00 55.03 205 MET A N 1
ATOM 1555 C CA . MET A 1 205 ? -34.449 44.013 -4.088 1.00 55.03 205 MET A CA 1
ATOM 1556 C C . MET A 1 205 ? -34.313 43.359 -2.692 1.00 55.03 205 MET A C 1
ATOM 1558 O O . MET A 1 205 ? -33.813 42.237 -2.611 1.00 55.03 205 MET A O 1
ATOM 1562 N N . PRO A 1 206 ? -34.741 44.008 -1.587 1.00 64.62 206 PRO A N 1
ATOM 1563 C CA . PRO A 1 206 ? -34.717 43.417 -0.249 1.00 64.62 206 PRO A CA 1
ATOM 1564 C C . PRO A 1 206 ? -36.119 42.996 0.226 1.00 64.62 206 PRO A C 1
ATOM 1566 O O . PRO A 1 206 ? -36.997 43.845 0.371 1.00 64.62 206 PRO A O 1
ATOM 1569 N N . GLN A 1 207 ? -36.318 41.721 0.577 1.00 51.84 207 GLN A N 1
ATOM 1570 C CA . GLN A 1 207 ? -37.392 41.299 1.493 1.00 51.84 207 GLN A CA 1
ATOM 1571 C C . GLN A 1 207 ? -36.950 40.109 2.374 1.00 51.84 207 GLN A C 1
ATOM 1573 O O . GLN A 1 207 ? -36.165 39.276 1.918 1.00 51.84 207 GLN A O 1
ATOM 1578 N N . PRO A 1 208 ? -37.425 40.015 3.633 1.00 59.91 208 PRO A N 1
ATOM 1579 C CA . PRO A 1 208 ? -37.090 38.940 4.565 1.00 59.91 208 PRO A CA 1
ATOM 1580 C C . PRO A 1 208 ? -38.192 37.860 4.655 1.00 59.91 208 PRO A C 1
ATOM 1582 O O . PRO A 1 208 ? -39.251 37.991 4.054 1.00 59.91 208 PRO A O 1
ATOM 1585 N N . ARG A 1 209 ? -37.964 36.892 5.562 1.00 44.22 209 ARG A N 1
ATOM 1586 C CA . ARG A 1 209 ? -38.891 35.883 6.139 1.00 44.22 209 ARG A CA 1
ATOM 1587 C C . ARG A 1 209 ? -38.911 34.477 5.506 1.00 44.22 209 ARG A C 1
ATOM 1589 O O . ARG A 1 209 ? -39.482 34.242 4.458 1.00 44.22 209 ARG A O 1
ATOM 1596 N N . GLN A 1 210 ? -38.314 33.556 6.276 1.00 41.19 210 GLN A N 1
ATOM 1597 C CA . GLN A 1 210 ? -38.973 32.490 7.062 1.00 41.19 210 GLN A CA 1
ATOM 1598 C C . GLN A 1 210 ? -39.761 31.356 6.366 1.00 41.19 210 GLN A C 1
ATOM 1600 O O . GLN A 1 210 ? -40.726 31.590 5.657 1.00 41.19 210 GLN A O 1
ATOM 1605 N N . TRP A 1 211 ? -39.409 30.128 6.784 1.00 43.66 211 TRP A N 1
ATOM 1606 C CA . TRP A 1 211 ? -40.224 28.903 6.903 1.00 43.66 211 TRP A CA 1
ATOM 1607 C C . TRP A 1 211 ? -41.212 28.535 5.775 1.00 43.66 211 TRP A C 1
ATOM 1609 O O . TRP A 1 211 ? -42.346 28.998 5.792 1.00 43.66 211 TRP A O 1
ATOM 1619 N N . TYR A 1 212 ? -40.882 27.508 4.976 1.00 41.94 212 TYR A N 1
ATOM 1620 C CA . TYR A 1 212 ? -41.645 26.240 4.964 1.00 41.94 212 TYR A CA 1
ATOM 1621 C C . TYR A 1 212 ? -40.933 25.134 4.161 1.00 41.94 212 TYR A C 1
ATOM 1623 O O . TYR A 1 212 ? -40.350 25.399 3.114 1.00 41.94 212 TYR A O 1
ATOM 1631 N N . TYR A 1 213 ? -41.042 23.883 4.617 1.00 48.81 213 TYR A N 1
ATOM 1632 C CA . TYR A 1 213 ? -40.771 22.684 3.811 1.00 48.81 213 TYR A CA 1
ATOM 1633 C C . TYR A 1 213 ? -42.114 22.154 3.281 1.00 48.81 213 TYR A C 1
ATOM 1635 O O . TYR A 1 213 ? -42.944 21.749 4.096 1.00 48.81 213 TYR A O 1
ATOM 1643 N N . PRO A 1 214 ? -42.351 22.098 1.961 1.00 54.56 214 PRO A N 1
ATOM 1644 C CA . PRO A 1 214 ? -43.409 21.276 1.392 1.00 54.56 214 PRO A CA 1
ATOM 1645 C C . PRO A 1 214 ? -42.834 19.935 0.915 1.00 54.56 214 PRO A C 1
ATOM 1647 O O . PRO A 1 214 ? -41.910 19.881 0.103 1.00 54.56 214 PRO A O 1
ATOM 1650 N N . SER A 1 215 ? -43.397 18.833 1.410 1.00 54.84 215 SER A N 1
ATOM 1651 C CA . SER A 1 215 ? -43.094 17.482 0.932 1.00 54.84 215 SER A CA 1
ATOM 1652 C C . SER A 1 215 ? -43.455 17.347 -0.552 1.00 54.84 215 SER A C 1
ATOM 1654 O O . SER A 1 215 ? -44.621 17.504 -0.908 1.00 54.84 215 SER A O 1
ATOM 1656 N N . GLN A 1 216 ? -42.492 17.019 -1.419 1.00 53.34 216 GLN A N 1
ATOM 1657 C CA . GLN A 1 216 ? -42.813 16.652 -2.801 1.00 53.34 216 GLN A CA 1
ATOM 1658 C C . GLN A 1 216 ? -43.208 15.168 -2.901 1.00 53.34 216 GLN A C 1
ATOM 1660 O O . GLN A 1 216 ? -42.514 14.313 -2.343 1.00 53.34 216 GLN A O 1
ATOM 1665 N N . PRO A 1 217 ? -44.304 14.837 -3.610 1.00 55.03 217 PRO A N 1
ATOM 1666 C CA . PRO A 1 217 ? -44.692 13.458 -3.864 1.00 55.03 217 PRO A CA 1
ATOM 1667 C C . PRO A 1 217 ? -43.786 12.803 -4.915 1.00 55.03 217 PRO A C 1
ATOM 1669 O O . PRO A 1 217 ? -43.341 13.421 -5.879 1.00 55.03 217 PRO A O 1
ATOM 1672 N N . ARG A 1 218 ? -43.552 11.506 -4.719 1.00 51.03 218 ARG A N 1
ATOM 1673 C CA . ARG A 1 218 ? -42.749 10.623 -5.573 1.00 51.03 218 ARG A CA 1
ATOM 1674 C C . ARG A 1 218 ? -43.411 10.438 -6.955 1.00 51.03 218 ARG A C 1
ATOM 1676 O O . ARG A 1 218 ? -44.524 9.912 -6.986 1.00 51.03 218 ARG A O 1
ATOM 1683 N N . PRO A 1 219 ? -42.763 10.787 -8.084 1.00 54.06 219 PRO A N 1
ATOM 1684 C CA . PRO A 1 219 ? -43.255 10.395 -9.403 1.00 54.06 219 PRO A CA 1
ATOM 1685 C C . PRO A 1 219 ? -43.076 8.876 -9.618 1.00 54.06 219 PRO A C 1
ATOM 1687 O O . PRO A 1 219 ? -42.102 8.301 -9.120 1.00 54.06 219 PRO A O 1
ATOM 1690 N N . PRO A 1 220 ? -44.006 8.204 -10.323 1.00 57.66 220 PRO A N 1
ATOM 1691 C CA . PRO A 1 220 ? -43.914 6.777 -10.607 1.00 57.66 220 PRO A CA 1
ATOM 1692 C C . PRO A 1 220 ? -42.906 6.464 -11.723 1.00 57.66 220 PRO A C 1
ATOM 1694 O O . PRO A 1 220 ? -42.471 7.336 -12.471 1.00 57.66 220 PRO A O 1
ATOM 1697 N N . HIS A 1 221 ? -42.557 5.182 -11.803 1.00 53.44 221 HIS A N 1
ATOM 1698 C CA . HIS A 1 221 ? -41.593 4.577 -12.719 1.00 53.44 221 HIS A CA 1
ATOM 1699 C C . HIS A 1 221 ? -41.717 5.059 -14.175 1.00 53.44 221 HIS A C 1
ATOM 1701 O O . HIS A 1 221 ? -42.784 4.962 -14.775 1.00 53.44 221 HIS A O 1
ATOM 1707 N N . GLN A 1 222 ? -40.589 5.469 -14.762 1.00 49.31 222 GLN A N 1
ATOM 1708 C CA . GLN A 1 222 ? -40.366 5.369 -16.204 1.00 49.31 222 GLN A CA 1
ATOM 1709 C C . GLN A 1 222 ? -39.389 4.221 -16.449 1.00 49.31 222 GLN A C 1
ATOM 1711 O O . GLN A 1 222 ? -38.277 4.214 -15.920 1.00 49.31 222 GLN A O 1
ATOM 1716 N N . GLU A 1 223 ? -39.829 3.237 -17.225 1.00 44.44 223 GLU A N 1
ATOM 1717 C CA . GLU A 1 223 ? -38.984 2.156 -17.719 1.00 44.44 223 GLU A CA 1
ATOM 1718 C C . GLU A 1 223 ? -38.047 2.725 -18.788 1.00 44.44 223 GLU A C 1
ATOM 1720 O O . GLU A 1 223 ? -38.484 3.153 -19.856 1.00 44.44 223 GLU A O 1
ATOM 1725 N N . ALA A 1 224 ? -36.746 2.753 -18.497 1.00 46.94 224 ALA A N 1
ATOM 1726 C CA . ALA A 1 224 ? -35.737 3.115 -19.481 1.00 46.94 224 ALA A CA 1
ATOM 1727 C C . ALA A 1 224 ? -35.523 1.937 -20.443 1.00 46.94 224 ALA A C 1
ATOM 1729 O O . ALA A 1 224 ? -34.722 1.039 -20.179 1.00 46.94 224 ALA A O 1
ATOM 1730 N N . VAL A 1 225 ? -36.263 1.948 -21.553 1.00 41.06 225 VAL A N 1
ATOM 1731 C CA . VAL A 1 225 ? -35.979 1.129 -22.738 1.00 41.06 225 VAL A CA 1
ATOM 1732 C C . VAL A 1 225 ? -34.586 1.505 -23.250 1.00 41.06 225 VAL A C 1
ATOM 1734 O O . VAL A 1 225 ? -34.368 2.638 -23.671 1.00 41.06 225 VAL A O 1
ATOM 1737 N N . TRP A 1 226 ? -33.648 0.558 -23.191 1.00 47.00 226 TRP A N 1
ATOM 1738 C CA . TRP A 1 226 ? -32.241 0.753 -23.573 1.00 47.00 226 TRP A CA 1
ATOM 1739 C C . TRP A 1 226 ? -31.886 0.211 -24.963 1.00 47.00 226 TRP A C 1
ATOM 1741 O O . TRP A 1 226 ? -30.710 0.109 -25.304 1.00 47.00 226 TRP A O 1
ATOM 1751 N N . ASP A 1 227 ? -32.889 -0.096 -25.783 1.00 46.34 227 ASP A N 1
ATOM 1752 C CA . ASP A 1 227 ? -32.683 -0.563 -27.149 1.00 46.34 227 ASP A CA 1
ATOM 1753 C C . ASP A 1 227 ? -32.901 0.533 -28.197 1.00 46.34 227 ASP A C 1
ATOM 1755 O O . ASP A 1 227 ? -33.861 1.301 -28.148 1.00 46.34 227 ASP A O 1
ATOM 1759 N N . GLN A 1 228 ? -32.043 0.472 -29.220 1.00 45.16 228 GLN A N 1
ATOM 1760 C CA . GLN A 1 228 ? -32.220 1.055 -30.553 1.00 45.16 228 GLN A CA 1
ATOM 1761 C C . GLN A 1 228 ? -31.855 2.540 -30.757 1.00 45.16 228 GLN A C 1
ATOM 1763 O O . GLN A 1 228 ? -32.701 3.381 -31.049 1.00 45.16 228 GLN A O 1
ATOM 1768 N N . GLN A 1 229 ? -30.546 2.815 -30.847 1.00 41.06 229 GLN A N 1
ATOM 1769 C CA . GLN A 1 229 ? -30.056 3.696 -31.919 1.00 41.06 229 GLN A CA 1
ATOM 1770 C C . GLN A 1 229 ? -28.657 3.302 -32.418 1.00 41.06 229 GLN A C 1
ATOM 1772 O O . GLN A 1 229 ? -27.630 3.594 -31.811 1.00 41.06 229 GLN A O 1
ATOM 1777 N N . SER A 1 230 ? -28.632 2.627 -33.568 1.00 44.84 230 SER A N 1
ATOM 1778 C CA . SER A 1 230 ? -27.429 2.385 -34.369 1.00 44.84 230 SER A CA 1
ATOM 1779 C C . SER A 1 230 ? -27.437 3.313 -35.584 1.00 44.84 230 SER A C 1
ATOM 1781 O O . SER A 1 230 ? -28.484 3.477 -36.205 1.00 44.84 230 SER A O 1
ATOM 1783 N N . SER A 1 231 ? -26.259 3.824 -35.974 1.00 46.88 231 SER A N 1
ATOM 1784 C CA . SER A 1 231 ? -2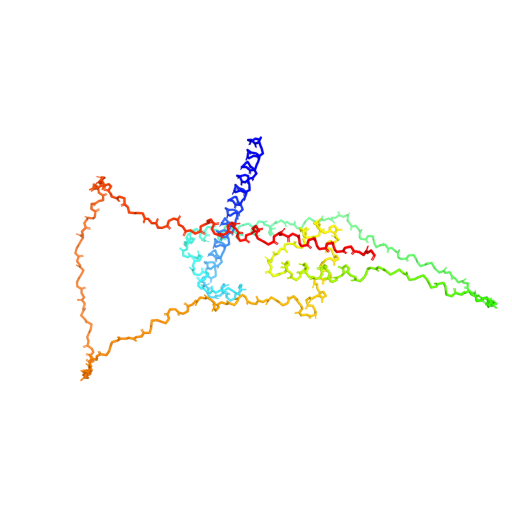6.002 4.716 -37.131 1.00 46.88 231 SER A CA 1
ATOM 1785 C C . SER A 1 231 ? -26.704 6.099 -37.093 1.00 46.88 231 SER A C 1
ATOM 1787 O O . SER A 1 231 ? -27.800 6.233 -36.574 1.00 46.88 231 SER A O 1
ATOM 1789 N N . SER A 1 232 ? -26.118 7.199 -37.586 1.00 41.47 232 SER A N 1
ATOM 1790 C CA . SER A 1 232 ? -24.969 7.354 -38.498 1.00 41.47 232 SER A CA 1
ATOM 1791 C C . SER A 1 232 ? -24.123 8.615 -38.232 1.00 41.47 232 SER A C 1
ATOM 1793 O O . SER A 1 232 ? -24.641 9.660 -37.861 1.00 41.47 232 SER A O 1
ATOM 1795 N N . SER A 1 233 ? -22.825 8.498 -38.526 1.00 43.28 233 SER A N 1
ATOM 1796 C CA . SER A 1 233 ? -21.800 9.535 -38.767 1.00 43.28 233 SER A CA 1
ATOM 1797 C C . SER A 1 233 ? -22.191 11.025 -38.864 1.00 43.28 233 SER A C 1
ATOM 1799 O O . SER A 1 233 ? -22.965 11.423 -39.733 1.00 43.28 233 SER A O 1
ATOM 1801 N N . THR A 1 234 ? -21.408 11.874 -38.189 1.00 39.91 234 THR A N 1
ATOM 1802 C CA . THR A 1 234 ? -20.794 13.071 -38.805 1.00 39.91 234 THR A CA 1
ATOM 1803 C C . THR A 1 234 ? -19.412 13.301 -38.185 1.00 39.91 234 THR A C 1
ATOM 1805 O O . THR A 1 234 ? -19.266 13.273 -36.966 1.00 39.91 234 THR A O 1
ATOM 1808 N N . PHE A 1 235 ? -18.389 13.487 -39.024 1.00 46.69 235 PHE A N 1
ATOM 1809 C CA . PHE A 1 235 ? -17.017 13.783 -38.596 1.00 46.69 235 PHE A CA 1
ATOM 1810 C C . PHE A 1 235 ? -16.940 15.167 -37.933 1.00 46.69 235 PHE A C 1
ATOM 1812 O O . PHE A 1 235 ? -17.305 16.167 -38.548 1.00 46.69 235 PHE A O 1
ATOM 1819 N N . GLY A 1 236 ? -16.400 15.229 -36.716 1.00 35.25 236 GLY A N 1
ATOM 1820 C CA . GLY A 1 236 ? -16.015 16.468 -36.043 1.00 35.25 236 GLY A CA 1
ATOM 1821 C C . GLY A 1 236 ? -14.606 16.316 -35.484 1.00 35.25 236 GLY A C 1
ATOM 1822 O O . GLY A 1 236 ? -14.421 15.661 -34.462 1.00 35.25 236 GLY A O 1
ATOM 1823 N N . SER A 1 237 ? -13.609 16.874 -36.175 1.00 44.78 237 SER A N 1
ATOM 1824 C CA . SER A 1 237 ? -12.201 16.765 -35.779 1.00 44.78 237 SER A CA 1
ATOM 1825 C C . SER A 1 237 ? -11.937 17.458 -34.442 1.00 44.78 237 SER A C 1
ATOM 1827 O O . SER A 1 237 ? -12.022 18.682 -34.347 1.00 44.78 237 SER A O 1
ATOM 1829 N N . ALA A 1 238 ? -11.548 16.687 -33.426 1.00 41.38 238 ALA A N 1
ATOM 1830 C CA . ALA A 1 238 ? -10.857 17.228 -32.259 1.00 41.38 238 ALA A CA 1
ATOM 1831 C C . ALA A 1 238 ? -9.407 17.599 -32.648 1.00 41.38 238 ALA A C 1
ATOM 1833 O O . ALA A 1 238 ? -8.808 16.897 -33.471 1.00 41.38 238 ALA A O 1
ATOM 1834 N N . PRO A 1 239 ? -8.825 18.683 -32.100 1.00 48.00 239 PRO A N 1
ATOM 1835 C CA . PRO A 1 239 ? -7.478 19.120 -32.461 1.00 48.00 239 PRO A CA 1
ATOM 1836 C C . PRO A 1 239 ? -6.419 18.133 -31.949 1.00 48.00 239 PRO A C 1
ATOM 1838 O O . PRO A 1 239 ? -6.034 18.146 -30.783 1.00 48.00 239 PRO A O 1
ATOM 1841 N N . MET A 1 240 ? -5.929 17.281 -32.849 1.00 49.19 240 MET A N 1
ATOM 1842 C CA . MET A 1 240 ? -4.867 16.303 -32.597 1.00 49.19 240 MET A CA 1
ATOM 1843 C C . MET A 1 240 ? -3.477 16.935 -32.804 1.00 49.19 240 MET A C 1
ATOM 1845 O O . MET A 1 240 ? -2.684 16.466 -33.620 1.00 49.19 240 MET A O 1
ATOM 1849 N N . HIS A 1 241 ? -3.199 18.039 -32.105 1.00 54.78 241 HIS A N 1
ATOM 1850 C CA . HIS A 1 241 ? -1.939 18.790 -32.185 1.00 54.78 241 HIS A CA 1
ATOM 1851 C C . HIS A 1 241 ? -1.479 19.222 -30.786 1.00 54.78 241 HIS A C 1
ATOM 1853 O O . HIS A 1 241 ? -2.020 20.187 -30.259 1.00 54.78 241 HIS A O 1
ATOM 1859 N N . ASP A 1 242 ? -0.492 18.502 -30.231 1.00 45.47 242 ASP A N 1
ATOM 1860 C CA . ASP A 1 242 ? 0.678 19.112 -29.552 1.00 45.47 242 ASP A CA 1
ATOM 1861 C C . ASP A 1 242 ? 1.824 18.119 -29.215 1.00 45.47 242 ASP A C 1
ATOM 1863 O O . ASP A 1 242 ? 2.810 18.487 -28.582 1.00 45.47 242 ASP A O 1
ATOM 1867 N N . TRP A 1 243 ? 1.742 16.842 -29.622 1.00 56.25 243 TRP A N 1
ATOM 1868 C CA . TRP A 1 243 ? 2.785 15.856 -29.289 1.00 56.25 243 TRP A CA 1
ATOM 1869 C C . TRP A 1 243 ? 4.101 16.026 -30.068 1.00 56.25 243 TRP A C 1
ATOM 1871 O O . TRP A 1 243 ? 5.158 15.723 -29.518 1.00 56.25 243 TRP A O 1
ATOM 1881 N N . ASP A 1 244 ? 4.072 16.558 -31.296 1.00 53.88 244 ASP A N 1
ATOM 1882 C CA . ASP A 1 244 ? 5.293 16.770 -32.095 1.00 53.88 244 ASP A CA 1
ATOM 1883 C C . ASP A 1 244 ? 6.204 17.863 -31.500 1.00 53.88 244 ASP A C 1
ATOM 1885 O O . ASP A 1 244 ? 7.425 17.714 -31.487 1.00 53.88 244 ASP A O 1
ATOM 1889 N N . GLY A 1 245 ? 5.630 18.923 -30.912 1.00 51.91 245 GLY A N 1
ATOM 1890 C CA . GLY A 1 245 ? 6.399 20.028 -30.318 1.00 51.91 245 GLY A CA 1
ATOM 1891 C C . GLY A 1 245 ? 7.219 19.634 -29.082 1.00 51.91 245 GLY A C 1
ATOM 1892 O O . GLY A 1 245 ? 8.220 20.277 -28.764 1.00 51.91 245 GLY A O 1
ATOM 1893 N N . ILE A 1 246 ? 6.835 18.549 -28.400 1.00 51.75 246 ILE A N 1
ATOM 1894 C CA . ILE A 1 246 ? 7.580 18.013 -27.254 1.00 51.75 246 ILE A CA 1
ATOM 1895 C C . ILE A 1 246 ? 8.850 17.290 -27.728 1.00 51.75 246 ILE A C 1
ATOM 1897 O O . ILE A 1 246 ? 9.876 17.367 -27.053 1.00 51.75 246 ILE A O 1
ATOM 1901 N N . LEU A 1 247 ? 8.825 16.626 -28.891 1.00 56.56 247 LEU A N 1
ATOM 1902 C CA . LEU A 1 247 ? 9.969 15.851 -29.387 1.00 56.56 247 LEU A CA 1
ATOM 1903 C C . LEU A 1 247 ? 11.140 16.740 -29.835 1.00 56.56 247 LEU A C 1
ATOM 1905 O O . LEU A 1 247 ? 12.297 16.407 -29.566 1.00 56.56 247 LEU A O 1
ATOM 1909 N N . ASP A 1 248 ? 10.850 17.886 -30.456 1.00 52.59 248 ASP A N 1
ATOM 1910 C CA . ASP A 1 248 ? 11.874 18.863 -30.856 1.00 52.59 248 ASP A CA 1
ATOM 1911 C C . ASP A 1 248 ? 12.581 19.490 -29.642 1.00 52.59 248 ASP A C 1
ATOM 1913 O O . ASP A 1 248 ? 13.788 19.743 -29.680 1.00 52.59 248 ASP A O 1
ATOM 1917 N N . GLN A 1 249 ? 11.871 19.680 -28.523 1.00 53.22 249 GLN A N 1
ATOM 1918 C CA . GLN A 1 249 ? 12.443 20.289 -27.318 1.00 53.22 249 GLN A CA 1
ATOM 1919 C C . GLN A 1 249 ? 13.563 19.438 -26.690 1.00 53.22 249 GLN A C 1
ATOM 1921 O O . GLN A 1 249 ? 14.527 19.996 -26.167 1.00 53.22 249 GLN A O 1
ATOM 1926 N N . TRP A 1 250 ? 13.495 18.105 -26.798 1.00 56.38 250 TRP A N 1
ATOM 1927 C CA . TRP A 1 250 ? 14.553 17.211 -26.306 1.00 56.38 250 TRP A CA 1
ATOM 1928 C C . TRP A 1 250 ? 15.788 17.160 -27.218 1.00 56.38 250 TRP A C 1
ATOM 1930 O O . TRP A 1 250 ? 16.890 16.922 -26.724 1.00 56.38 250 TRP A O 1
ATOM 1940 N N . GLN A 1 251 ? 15.647 17.415 -28.524 1.00 53.16 251 GLN A N 1
ATOM 1941 C CA . GLN A 1 251 ? 16.780 17.383 -29.465 1.00 53.16 251 GLN A CA 1
ATOM 1942 C C . GLN A 1 251 ? 17.646 18.653 -29.408 1.00 53.16 251 GLN A C 1
ATOM 1944 O O . GLN A 1 251 ? 18.845 18.599 -29.686 1.00 53.16 251 GLN A O 1
ATOM 1949 N N . VAL A 1 252 ? 17.076 19.794 -29.007 1.00 52.66 252 VAL A N 1
ATOM 1950 C CA . VAL A 1 252 ? 17.803 21.076 -28.928 1.00 52.66 252 VAL A CA 1
ATOM 1951 C C . VAL A 1 252 ? 18.838 21.103 -27.788 1.00 52.66 252 VAL A C 1
ATOM 1953 O O . VAL A 1 252 ? 19.864 21.773 -27.910 1.00 52.66 252 VAL A O 1
ATOM 1956 N N . SER A 1 253 ? 18.633 20.353 -26.699 1.00 52.03 253 SER A N 1
ATOM 1957 C CA . SER A 1 253 ? 19.517 20.396 -25.519 1.00 52.03 253 SER A CA 1
ATOM 1958 C C . SER A 1 253 ? 20.826 19.601 -25.628 1.00 52.03 253 SER A C 1
ATOM 1960 O O . SER A 1 253 ? 21.647 19.695 -24.717 1.00 52.03 253 SER A O 1
ATOM 1962 N N . THR A 1 254 ? 21.067 18.844 -26.705 1.00 47.97 254 THR A N 1
ATOM 1963 C CA . THR A 1 254 ? 22.258 17.972 -26.831 1.00 47.97 254 THR A CA 1
ATOM 1964 C C . THR A 1 254 ? 23.298 18.437 -27.854 1.00 47.97 254 THR A C 1
ATOM 1966 O O . THR A 1 254 ? 24.153 17.647 -28.246 1.00 47.97 254 THR A O 1
ATOM 1969 N N . ALA A 1 255 ? 23.266 19.695 -28.306 1.00 42.09 255 ALA A N 1
ATOM 1970 C CA . ALA A 1 255 ? 24.307 20.237 -29.182 1.00 42.09 255 ALA A CA 1
ATOM 1971 C C . ALA A 1 255 ? 25.612 20.518 -28.395 1.00 42.09 255 ALA A C 1
ATOM 1973 O O . ALA A 1 255 ? 25.616 21.394 -27.527 1.00 42.09 255 ALA A O 1
ATOM 1974 N N . PRO A 1 256 ? 26.741 19.832 -28.676 1.00 48.44 256 PRO A N 1
ATOM 1975 C CA . PRO A 1 256 ? 28.005 20.130 -28.016 1.00 48.44 256 PRO A CA 1
ATOM 1976 C C . PRO A 1 256 ? 28.653 21.370 -28.647 1.00 48.44 256 PRO A C 1
ATOM 1978 O O . PRO A 1 256 ? 29.074 21.346 -29.805 1.00 48.44 256 PRO A O 1
ATOM 1981 N N . THR A 1 257 ? 28.797 22.448 -27.874 1.00 52.00 257 THR A N 1
ATOM 1982 C CA . THR A 1 257 ? 29.553 23.644 -28.286 1.00 52.00 257 THR A CA 1
ATOM 1983 C C . THR A 1 257 ? 31.055 23.341 -28.322 1.00 52.00 257 THR A C 1
ATOM 1985 O O . THR A 1 257 ? 31.798 23.635 -27.388 1.00 52.00 257 THR A O 1
ATOM 1988 N N . ALA A 1 258 ? 31.517 22.734 -29.415 1.00 51.59 258 ALA A N 1
ATOM 1989 C CA . ALA A 1 258 ? 32.924 22.433 -29.657 1.00 51.59 258 ALA A CA 1
ATOM 1990 C C . ALA A 1 258 ? 33.688 23.677 -30.156 1.00 51.59 258 ALA A C 1
ATOM 1992 O O . ALA A 1 258 ? 34.007 23.800 -31.338 1.00 51.59 258 ALA A O 1
ATOM 1993 N N . SER A 1 259 ? 33.996 24.612 -29.253 1.00 57.59 259 SER A N 1
ATOM 1994 C CA . SER A 1 259 ? 34.829 25.782 -29.558 1.00 57.59 259 SER A CA 1
ATOM 1995 C C . SER A 1 259 ? 36.324 25.482 -29.384 1.00 57.59 259 SER A C 1
ATOM 1997 O O . SER A 1 259 ? 36.919 25.818 -28.360 1.00 57.59 259 SER A O 1
ATOM 1999 N N . TRP A 1 260 ? 36.952 24.886 -30.400 1.00 57.38 260 TRP A N 1
ATOM 2000 C CA . TRP A 1 260 ? 38.414 24.893 -30.531 1.00 57.38 260 TRP A CA 1
ATOM 2001 C C . TRP A 1 260 ? 38.85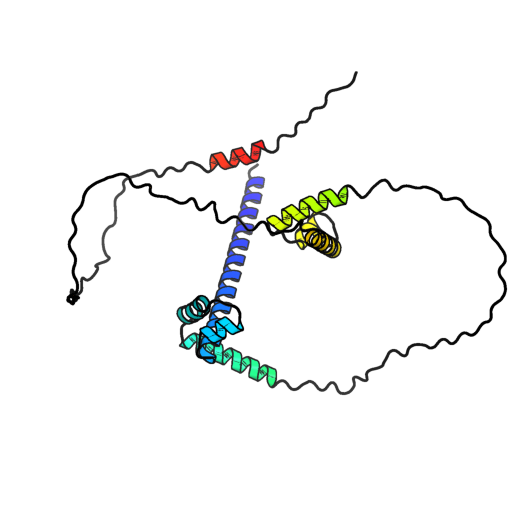3 26.130 -31.325 1.00 57.38 260 TRP A C 1
ATOM 2003 O O . TRP A 1 260 ? 38.808 26.134 -32.553 1.00 57.38 260 TRP A O 1
ATOM 2013 N N . GLN A 1 261 ? 39.287 27.182 -30.626 1.00 61.16 261 GLN A N 1
ATOM 2014 C CA . GLN A 1 261 ? 40.076 28.260 -31.230 1.00 61.16 261 GLN A CA 1
ATOM 2015 C C . GLN A 1 261 ? 41.561 27.945 -31.049 1.00 61.16 261 GLN A C 1
ATOM 2017 O O . GLN A 1 261 ? 42.032 27.742 -29.931 1.00 61.16 261 GLN A O 1
ATOM 2022 N N . GLY A 1 262 ? 42.281 27.850 -32.167 1.00 54.47 262 GLY A N 1
ATOM 2023 C CA . GLY A 1 262 ? 43.702 27.524 -32.175 1.00 54.47 262 GLY A CA 1
ATOM 2024 C C . GLY A 1 262 ? 44.575 28.703 -31.751 1.00 54.47 262 GLY A C 1
ATOM 2025 O O . GLY A 1 262 ? 44.305 29.845 -32.117 1.00 54.47 262 GLY A O 1
ATOM 2026 N N . PHE A 1 263 ? 45.653 28.394 -31.033 1.00 49.78 263 PHE A N 1
ATOM 2027 C CA . PHE A 1 263 ? 46.815 29.269 -30.927 1.00 49.78 263 PHE A CA 1
ATOM 2028 C C . PHE A 1 263 ? 47.764 29.003 -32.100 1.00 49.78 263 PHE A C 1
ATOM 2030 O O . PHE A 1 263 ? 48.041 27.845 -32.424 1.00 49.78 263 PHE A O 1
ATOM 2037 N N . ALA A 1 264 ? 48.267 30.085 -32.687 1.00 65.75 264 ALA A N 1
ATOM 2038 C CA . ALA A 1 264 ? 49.405 30.146 -33.597 1.00 65.75 264 ALA A CA 1
ATOM 2039 C C . ALA A 1 264 ? 50.296 31.318 -33.155 1.00 65.75 264 ALA A C 1
ATOM 2041 O O . ALA A 1 264 ? 49.713 32.309 -32.653 1.00 65.75 264 ALA A O 1
#

Secondary structure (DSSP, 8-state):
-HHHHHHHHHHHHHHHHHHHHHHHHHHHHHHHHHHHHHHHHHHHS-HHHHHHHHT--HHHHHHHHHHH-HHHHHHHHHHHHHHHHHHHTS------S-----------------------------------SSHHHHHHHHHHHHHHHHT--HHHHHHHHT--HHHHHHHHHHHHHTTTT------GGGS---------------------PPPPPPPP---------------------SHHHHHHHHHHTT------PPP-

pLDDT: mean 73.33, std 22.56, range [35.25, 98.38]